Protein AF-A0A1J4KYM2-F1 (afdb_monomer)

Secondary structure (DSSP, 8-state):
-EEGGG-SS-EEEEEE--TT-------------------------S--EEEEES--TT-EEEEEEEEEEEEEES-EE-SEEEEEEEEE--TT--EE-SEEEE-HHHHHH--GGGBSS-EEEEEEEE-S--SEEEEEE-SS-EEEEESS-EEEE-HHHHEEEEEEEEE--SEEEEEE-TT-----S-EEEEE---TTS-EEEEEE-GGGGG-SSPEEEEEEES-GGGEEEES--TTEEEEEEE---SS-SS-------------------------PPPHHHHHHHHHHHHHHHHHHHHHHHHHHHHHHHHHHHTT-

Mean predicted aligned error: 14.36 Å

pLDDT: mean 80.37, std 19.54, range [33.56, 98.5]

Foldseek 3Di:
DAELLPDPAADEDEAEWPQDPPPPVPPPDPDDDPDPPPPPPPPSPAWDEAEYEACNVASYQEYAYYGGEYEYDEEHEYAEYHYENYADPDPPYAYEYQEYEYEQNRVVRDDLVSYVAAHAEYEYEHDDDFQEWEWEDEQQWIWTDTPVDIHIDGNRSHHDEEYEYEYQHLEYEYEYDPPRQEDRYEYEYEHPYDQPGAHEYEYDDPCLVNHPAAHEYEYEYQHPVRYDYYPDDPSYDYHYHRDPPPDPVDDPPPDPPPDDDDDDDDDDDDDDDPDDDPCVVVVVVVVVVVVVVVVVVVVVVVVVVVVVVVVVVVPD

Organism: NCBI:txid1144522

Solvent-accessible surface area (backbone atoms only — not comparable to full-atom values): 17984 Å² total; per-residue (Å²): 114,49,62,45,55,76,48,94,53,71,40,75,44,78,47,71,38,72,72,79,71,75,76,76,73,77,73,89,61,98,66,97,63,99,61,89,73,80,71,74,73,73,74,82,73,72,61,47,70,49,40,32,43,17,62,18,82,73,20,35,55,28,44,35,38,36,37,32,31,37,34,57,52,54,50,34,52,31,48,31,37,33,36,35,59,30,40,65,71,48,85,84,38,32,38,46,42,43,32,41,34,30,18,66,68,18,51,76,61,54,58,68,80,27,37,76,53,50,16,47,31,30,29,42,39,48,75,81,89,41,67,43,34,35,39,36,42,43,72,69,36,41,35,43,34,45,90,89,47,75,42,76,45,49,55,73,58,47,20,74,54,30,42,35,36,39,31,43,32,40,29,36,37,46,31,43,40,84,87,30,44,60,76,95,56,44,36,38,39,36,38,68,53,61,72,82,53,64,32,37,42,36,49,42,66,81,38,53,75,55,35,79,56,73,41,51,37,40,36,35,27,51,39,60,91,38,54,45,78,38,70,77,52,90,42,51,48,75,47,79,40,58,44,68,85,75,77,71,94,66,75,95,66,78,85,77,80,82,80,88,73,93,76,83,88,81,91,80,90,78,88,88,72,88,72,78,80,60,74,66,68,60,56,54,54,54,56,54,52,53,55,52,53,53,51,50,52,53,50,51,54,51,52,54,57,52,56,57,52,60,62,62,64,75,74,115

Radius of gyration: 27.07 Å; Cα contacts (8 Å, |Δi|>4): 583; chains: 1; bounding box: 60×90×86 Å

Nearest PDB structures (foldseek):
  4rt6-assembly1_A  TM=2.504E-01  e=8.138E-01  Haemophilus influenzae Rd KW20
  2p6r-assembly1_A  TM=2.970E-01  e=1.163E+00  Archaeoglobus fulgidus

Structure (mmCIF, N/CA/C/O backbone):
data_AF-A0A1J4KYM2-F1
#
_entry.id   AF-A0A1J4KYM2-F1
#
loop_
_atom_site.group_PDB
_atom_site.id
_atom_site.type_symbol
_atom_site.label_atom_id
_atom_site.label_alt_id
_atom_site.label_comp_id
_atom_site.label_asym_id
_atom_site.label_entity_id
_atom_site.label_seq_id
_atom_site.pdbx_PDB_ins_code
_atom_site.Cartn_x
_atom_site.Cartn_y
_atom_site.Cartn_z
_atom_site.occupancy
_atom_site.B_iso_or_equiv
_atom_site.auth_seq_id
_atom_site.auth_comp_id
_atom_site.auth_asym_id
_atom_site.auth_atom_id
_atom_site.pdbx_PDB_model_num
ATOM 1 N N . MET A 1 1 ? -15.275 -6.689 25.333 1.00 81.00 1 MET A N 1
ATOM 2 C CA . MET A 1 1 ? -15.730 -5.495 24.605 1.00 81.00 1 MET A CA 1
ATOM 3 C C . MET A 1 1 ? -14.864 -4.321 25.021 1.00 81.00 1 MET A C 1
ATOM 5 O O . MET A 1 1 ? -14.786 -4.042 26.214 1.00 81.00 1 MET A O 1
ATOM 9 N N . ILE A 1 2 ? -14.157 -3.718 24.072 1.00 83.50 2 ILE A N 1
ATOM 10 C CA . ILE A 1 2 ? -13.339 -2.518 24.251 1.00 83.50 2 ILE A CA 1
ATOM 11 C C . ILE A 1 2 ? -14.194 -1.328 23.816 1.00 83.50 2 ILE A C 1
ATOM 13 O O . ILE A 1 2 ? -14.768 -1.358 22.732 1.00 83.50 2 ILE A O 1
ATOM 17 N N . ASP A 1 3 ? -14.300 -0.312 24.667 1.00 87.50 3 ASP A N 1
ATOM 18 C CA . ASP A 1 3 ? -15.100 0.889 24.414 1.00 87.50 3 ASP A CA 1
ATOM 19 C C . ASP A 1 3 ? -14.182 2.113 24.373 1.00 87.50 3 ASP A C 1
ATOM 21 O O . ASP A 1 3 ? -13.721 2.603 25.410 1.00 87.50 3 ASP A O 1
ATOM 25 N N . PHE A 1 4 ? -13.884 2.570 23.156 1.00 84.44 4 PHE A N 1
ATOM 26 C CA . PHE A 1 4 ? -12.950 3.665 22.912 1.00 84.44 4 PHE A CA 1
ATOM 27 C C . PHE A 1 4 ? -13.517 5.037 23.289 1.00 84.44 4 PHE A C 1
ATOM 29 O O . PHE A 1 4 ? -12.747 5.942 23.607 1.00 84.44 4 PHE A O 1
ATOM 36 N N . SER A 1 5 ? -14.843 5.175 23.386 1.00 84.19 5 SER A N 1
ATOM 37 C CA . SER A 1 5 ? -15.493 6.422 23.806 1.00 84.19 5 SER A CA 1
ATOM 38 C C . SER A 1 5 ? -15.094 6.868 25.221 1.00 84.19 5 SER A C 1
ATOM 40 O O . SER A 1 5 ? -15.176 8.050 25.559 1.00 84.19 5 SER A O 1
ATOM 42 N N . LYS A 1 6 ? -14.634 5.923 26.053 1.00 87.50 6 LYS A N 1
ATOM 43 C CA . LYS A 1 6 ? -14.218 6.148 27.444 1.00 87.50 6 LYS A CA 1
ATOM 44 C C . LYS A 1 6 ? -12.761 6.583 27.590 1.00 87.50 6 LYS A C 1
ATOM 46 O O . LYS A 1 6 ? -12.309 6.818 28.712 1.00 87.50 6 LYS A O 1
ATOM 51 N N . LEU A 1 7 ? -12.010 6.671 26.494 1.00 86.75 7 LEU A N 1
ATOM 52 C CA . LEU A 1 7 ? -10.617 7.092 26.540 1.00 86.75 7 LEU A CA 1
ATOM 53 C C . LEU A 1 7 ? -10.519 8.581 26.924 1.00 86.75 7 LEU A C 1
ATOM 55 O O . LEU A 1 7 ? -11.216 9.425 26.353 1.00 86.75 7 LEU A O 1
ATOM 59 N N . PRO A 1 8 ? -9.643 8.943 27.881 1.00 88.81 8 PRO A N 1
ATOM 60 C CA . PRO A 1 8 ? -9.559 10.318 28.377 1.00 88.81 8 PRO A CA 1
ATOM 61 C C . PRO A 1 8 ? -9.010 11.287 27.320 1.00 88.81 8 PRO A C 1
ATOM 63 O O . PRO A 1 8 ? -9.342 12.471 27.318 1.00 88.81 8 PRO A O 1
ATOM 66 N N . GLN A 1 9 ? -8.217 10.781 26.378 1.00 90.31 9 GLN A N 1
ATOM 67 C CA . GLN A 1 9 ? -7.527 11.552 25.350 1.00 90.31 9 GLN A CA 1
ATOM 68 C C . GLN A 1 9 ? -7.442 10.760 24.046 1.00 90.31 9 GLN A C 1
ATOM 70 O O . GLN A 1 9 ? -7.801 9.583 24.013 1.00 90.31 9 GLN A O 1
ATOM 75 N N . LYS A 1 10 ? -6.962 11.418 22.987 1.00 89.69 10 LYS A N 1
ATOM 76 C CA . LYS A 1 10 ? -6.690 10.761 21.712 1.00 89.69 10 LYS A CA 1
ATOM 77 C C . LYS A 1 10 ? -5.515 9.791 21.866 1.00 89.69 10 LYS A C 1
ATOM 79 O O . LYS A 1 10 ? -4.516 10.151 22.488 1.00 89.69 10 LYS A O 1
ATOM 84 N N . VAL A 1 11 ? -5.635 8.578 21.342 1.00 90.56 11 VAL A N 1
ATOM 85 C CA . VAL A 1 11 ? -4.615 7.527 21.464 1.00 90.56 11 VAL A CA 1
ATOM 86 C C . VAL A 1 11 ? -4.481 6.720 20.176 1.00 90.56 11 VAL A C 1
ATOM 88 O O . VAL A 1 11 ? -5.411 6.639 19.372 1.00 90.56 11 VAL A O 1
ATOM 91 N N . MET A 1 12 ? -3.322 6.083 20.030 1.00 91.12 12 MET A N 1
ATOM 92 C CA . MET A 1 12 ? -3.094 5.001 19.075 1.00 91.12 12 MET A CA 1
ATOM 93 C C . MET A 1 12 ? -3.345 3.667 19.774 1.00 91.12 12 MET A C 1
ATOM 95 O O . MET A 1 12 ? -2.882 3.455 20.899 1.00 91.12 12 MET A O 1
ATOM 99 N N . VAL A 1 13 ? -4.077 2.768 19.120 1.00 90.56 13 VAL A N 1
ATOM 100 C CA . VAL A 1 13 ? -4.390 1.445 19.667 1.00 90.56 13 VAL A CA 1
ATOM 101 C C . VAL A 1 13 ? -3.847 0.360 18.753 1.00 90.56 13 VAL A C 1
ATOM 103 O O . VAL A 1 13 ? -4.117 0.350 17.555 1.00 90.56 13 VAL A O 1
ATOM 106 N N . HIS A 1 14 ? -3.131 -0.587 19.358 1.00 91.31 14 HIS A N 1
ATOM 107 C CA . HIS A 1 14 ? -2.703 -1.827 18.723 1.00 91.31 14 HIS A CA 1
ATOM 108 C C . HIS A 1 14 ? -3.404 -2.995 19.415 1.00 91.31 14 HIS A C 1
ATOM 110 O O . HIS A 1 14 ? -3.238 -3.204 20.618 1.00 91.31 14 HIS A O 1
ATOM 116 N N . LEU A 1 15 ? -4.200 -3.742 18.657 1.00 89.19 15 LEU A N 1
ATOM 117 C CA . LEU A 1 15 ? -4.844 -4.972 19.098 1.00 89.19 15 LEU A CA 1
ATOM 118 C C . LEU A 1 15 ? -4.095 -6.139 18.469 1.00 89.19 15 LEU A C 1
ATOM 120 O O . LEU A 1 15 ? -3.996 -6.229 17.252 1.00 89.19 15 LEU A O 1
ATOM 124 N N . ILE A 1 16 ? -3.538 -7.010 19.298 1.00 87.00 16 ILE A N 1
ATOM 125 C CA . ILE A 1 16 ? -2.753 -8.156 18.844 1.00 87.00 16 ILE A CA 1
ATOM 126 C C . ILE A 1 16 ? -3.496 -9.395 19.312 1.00 87.00 16 ILE A C 1
ATOM 128 O O . ILE A 1 16 ? -3.550 -9.644 20.521 1.00 87.00 16 ILE A O 1
ATOM 132 N N . GLY A 1 17 ? -4.087 -10.150 18.388 1.00 80.50 17 GLY A N 1
ATOM 133 C CA . GLY A 1 17 ? -4.571 -11.477 18.729 1.00 80.50 17 GLY A CA 1
ATOM 134 C C . GLY A 1 17 ? -3.391 -12.427 18.873 1.00 80.50 17 GLY A C 1
ATOM 135 O O . GLY A 1 17 ? -2.419 -12.395 18.124 1.00 80.50 17 GLY A O 1
ATOM 136 N N . LEU A 1 18 ? -3.434 -13.238 19.923 1.00 73.19 18 LEU A N 1
ATOM 137 C CA . LEU A 1 18 ? -2.349 -14.149 20.293 1.00 73.19 18 LEU A CA 1
ATOM 138 C C . LEU A 1 18 ? -2.565 -15.559 19.735 1.00 73.19 18 LEU A C 1
ATOM 140 O O . LEU A 1 18 ? -2.113 -16.538 20.339 1.00 73.19 18 LEU A O 1
ATOM 144 N N . ASP A 1 19 ? -3.276 -15.679 18.615 1.00 57.75 19 ASP A N 1
ATOM 145 C CA . ASP A 1 19 ? -3.482 -16.972 17.983 1.00 57.75 19 ASP A CA 1
ATOM 146 C C . ASP A 1 19 ? -2.131 -17.506 17.500 1.00 57.75 19 ASP A C 1
ATOM 148 O O . ASP A 1 19 ? -1.442 -16.895 16.693 1.00 57.75 19 ASP A O 1
ATOM 152 N N . ASN A 1 20 ? -1.735 -18.657 18.042 1.00 49.59 20 ASN A N 1
ATOM 153 C CA . ASN A 1 20 ? -0.508 -19.381 17.701 1.00 49.59 20 ASN A CA 1
ATOM 154 C C . ASN A 1 20 ? 0.826 -18.774 18.159 1.00 49.59 20 ASN A C 1
ATOM 156 O O . ASN A 1 20 ? 1.863 -19.103 17.579 1.00 49.59 20 ASN A O 1
ATOM 160 N N . PHE A 1 21 ? 0.880 -18.052 19.284 1.00 49.84 21 PHE A N 1
ATOM 161 C CA . PHE A 1 21 ? 2.121 -18.130 20.063 1.00 49.84 21 PHE A CA 1
ATOM 162 C C . PHE A 1 21 ? 2.240 -19.559 20.605 1.00 49.84 21 PHE A C 1
ATOM 164 O O . PHE A 1 21 ? 1.806 -19.863 21.720 1.00 49.84 21 PHE A O 1
ATOM 171 N N . GLU A 1 22 ? 2.844 -20.460 19.819 1.00 46.97 22 GLU A N 1
ATOM 172 C CA . GLU A 1 22 ? 3.518 -21.614 20.390 1.00 46.97 22 GLU A CA 1
ATOM 173 C C . GLU A 1 22 ? 4.559 -21.035 21.343 1.00 46.97 22 GLU A C 1
ATOM 175 O O . GLU A 1 22 ? 5.674 -20.677 20.963 1.00 46.97 22 GLU A O 1
ATOM 180 N N . PHE A 1 23 ? 4.191 -20.910 22.617 1.00 47.19 23 PHE A N 1
ATOM 181 C CA . PHE A 1 23 ? 5.170 -20.791 23.673 1.00 47.19 23 PHE A CA 1
ATOM 182 C C . PHE A 1 23 ? 5.959 -22.095 23.634 1.00 47.19 23 PHE A C 1
ATOM 184 O O . PHE A 1 23 ? 5.651 -23.059 24.340 1.00 47.19 23 PHE A O 1
ATOM 191 N N . ILE A 1 24 ? 7.004 -22.129 22.804 1.00 47.78 24 ILE A N 1
ATOM 192 C CA . ILE A 1 24 ? 8.096 -23.075 22.925 1.00 47.78 24 ILE A CA 1
ATOM 193 C C . ILE A 1 24 ? 8.756 -22.701 24.245 1.00 47.78 24 ILE A C 1
ATOM 195 O O . ILE A 1 24 ? 9.765 -21.997 24.303 1.00 47.78 24 ILE A O 1
ATOM 199 N N . SER A 1 25 ? 8.149 -23.139 25.349 1.00 46.84 25 SER A N 1
ATOM 200 C CA . SER A 1 25 ? 8.809 -23.125 26.633 1.00 46.84 25 SER A CA 1
ATOM 201 C C . SER A 1 25 ? 9.997 -24.059 26.451 1.00 46.84 25 SER A C 1
ATOM 203 O O . SER A 1 25 ? 9.880 -25.286 26.476 1.00 46.84 25 SER A O 1
ATOM 205 N N . LYS A 1 26 ? 11.165 -23.481 26.165 1.00 46.19 26 LYS A N 1
ATOM 206 C CA . LYS A 1 26 ? 12.435 -24.179 26.283 1.00 46.19 26 LYS A CA 1
ATOM 207 C C . LYS A 1 26 ? 12.577 -24.502 27.765 1.00 46.19 26 LYS A C 1
ATOM 209 O O . LYS A 1 26 ? 13.235 -23.781 28.510 1.00 46.19 26 LYS A O 1
ATOM 214 N N . ARG A 1 27 ? 11.937 -25.584 28.222 1.00 45.38 27 ARG A N 1
ATOM 215 C CA . ARG A 1 27 ? 12.332 -26.259 29.452 1.00 45.38 27 ARG A CA 1
ATOM 216 C C . ARG A 1 27 ? 13.742 -26.764 29.190 1.00 45.38 27 ARG A C 1
ATOM 218 O O . ARG A 1 27 ? 13.946 -27.840 28.640 1.00 45.38 27 ARG A O 1
ATOM 225 N N . SER A 1 28 ? 14.709 -25.923 29.543 1.00 44.41 28 SER A N 1
ATOM 226 C CA . SER A 1 28 ? 16.106 -26.280 29.740 1.00 44.41 28 SER A CA 1
ATOM 227 C C . SER A 1 28 ? 16.162 -27.272 30.902 1.00 44.41 28 SER A C 1
ATOM 229 O O . SER A 1 28 ? 16.408 -26.922 32.051 1.00 44.41 28 SER A O 1
ATOM 231 N N . GLY A 1 29 ? 15.802 -28.516 30.611 1.00 47.03 29 GLY A N 1
ATOM 232 C CA . GLY A 1 29 ? 15.849 -29.641 31.523 1.00 47.03 29 GLY A CA 1
ATOM 233 C C . GLY A 1 29 ? 16.477 -30.797 30.772 1.00 47.03 29 GLY A C 1
ATOM 234 O O . GLY A 1 29 ? 15.845 -31.399 29.910 1.00 47.03 29 GLY A O 1
ATOM 235 N N . LYS A 1 30 ? 17.748 -31.074 31.072 1.00 55.59 30 LYS A N 1
ATOM 236 C CA . LYS A 1 30 ? 18.419 -32.320 30.701 1.00 55.59 30 LYS A CA 1
ATOM 237 C C . LYS A 1 30 ? 17.640 -33.486 31.315 1.00 55.59 30 LYS A C 1
ATOM 239 O O . LYS A 1 30 ? 17.930 -33.865 32.442 1.00 55.59 30 LYS A O 1
ATOM 244 N N . GLU A 1 31 ? 16.691 -34.072 30.596 1.00 47.56 31 GLU A N 1
ATOM 245 C CA . GLU A 1 31 ? 16.089 -35.337 31.014 1.00 47.56 31 GLU A CA 1
ATOM 246 C C . GLU A 1 31 ? 16.076 -36.351 29.874 1.00 47.56 31 GLU A C 1
ATOM 248 O O . GLU A 1 31 ? 15.300 -36.298 28.922 1.00 47.56 31 GLU A O 1
ATOM 253 N N . ASN A 1 32 ? 16.980 -37.318 30.028 1.00 53.00 32 ASN A N 1
ATOM 254 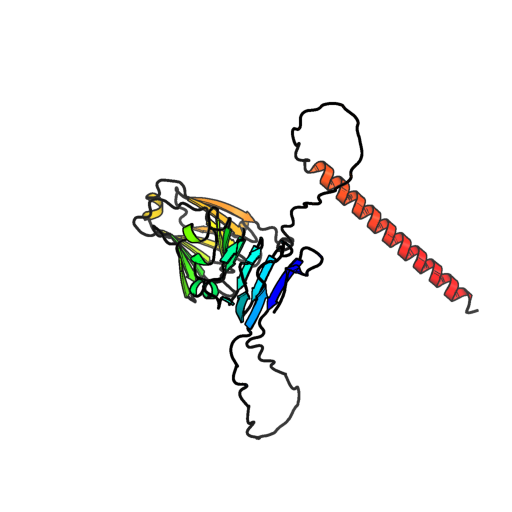C CA . ASN A 1 32 ? 16.902 -38.639 29.435 1.00 53.00 32 ASN A CA 1
ATOM 255 C C . ASN A 1 32 ? 15.599 -39.315 29.891 1.00 53.00 32 ASN A C 1
ATOM 257 O O . ASN A 1 32 ? 15.570 -39.924 30.957 1.00 53.00 32 ASN A O 1
ATOM 261 N N . ALA A 1 33 ? 14.531 -39.256 29.101 1.00 51.81 33 ALA A N 1
ATOM 262 C CA . ALA A 1 33 ? 13.354 -40.080 29.358 1.00 51.81 33 ALA A CA 1
ATOM 263 C C . ALA A 1 33 ? 12.659 -40.487 28.054 1.00 51.81 33 ALA A C 1
ATOM 265 O O . ALA A 1 33 ? 12.011 -39.686 27.386 1.00 51.81 33 ALA A O 1
ATOM 266 N N . LYS A 1 34 ? 12.749 -41.784 27.725 1.00 54.25 34 LYS A N 1
ATOM 267 C CA . LYS A 1 34 ? 11.919 -42.494 26.734 1.00 54.25 34 LYS A CA 1
ATOM 268 C C . LYS A 1 34 ? 10.464 -42.626 27.226 1.00 54.25 34 LYS A C 1
ATOM 270 O O . LYS A 1 34 ? 9.921 -43.725 27.298 1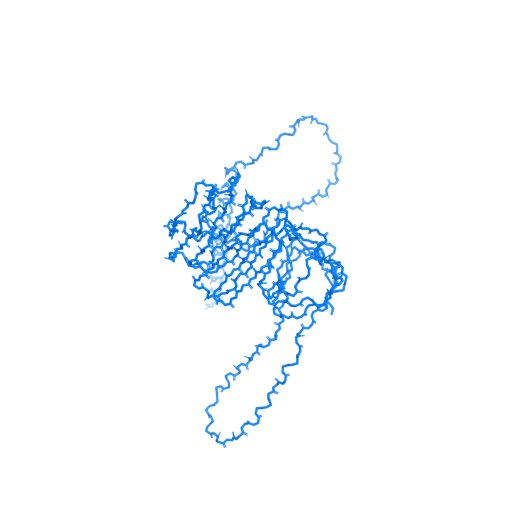.00 54.25 34 LYS A O 1
ATOM 275 N N . GLY A 1 35 ? 9.838 -41.519 27.613 1.00 50.06 35 GLY A N 1
ATOM 276 C CA . GLY A 1 35 ? 8.420 -41.463 27.945 1.00 50.06 35 GLY A CA 1
ATOM 277 C C . GLY A 1 35 ? 7.644 -40.968 26.735 1.00 50.06 35 GLY A C 1
ATOM 278 O O . GLY A 1 35 ? 7.927 -39.881 26.239 1.00 50.06 35 GLY A O 1
ATOM 279 N N . LYS A 1 36 ? 6.671 -41.751 26.251 1.00 52.72 36 LYS A N 1
ATOM 280 C CA . LYS A 1 36 ? 5.651 -41.278 25.307 1.00 52.72 36 LYS A CA 1
ATOM 281 C C . LYS A 1 36 ? 4.959 -40.069 25.935 1.00 52.72 36 LYS A C 1
ATOM 283 O O . LYS A 1 36 ? 4.078 -40.218 26.777 1.00 52.72 36 LYS A O 1
ATOM 288 N N . SER A 1 37 ? 5.418 -38.879 25.565 1.00 46.34 37 SER A N 1
ATOM 289 C CA . SER A 1 37 ? 4.772 -37.632 25.928 1.00 46.34 37 SER A CA 1
ATOM 290 C C . SER A 1 37 ? 3.431 -37.613 25.213 1.00 46.34 37 SER A C 1
ATOM 292 O O . SER A 1 37 ? 3.374 -37.471 23.992 1.00 46.34 37 SER A O 1
ATOM 294 N N . ASN A 1 38 ? 2.354 -37.796 25.977 1.00 44.41 38 ASN A N 1
ATOM 295 C CA . ASN A 1 38 ? 1.028 -37.358 25.574 1.00 44.41 38 ASN A CA 1
ATOM 296 C C . ASN A 1 38 ? 1.088 -35.830 25.473 1.00 44.41 38 ASN A C 1
ATOM 298 O O . ASN A 1 38 ? 0.696 -35.126 26.406 1.00 44.41 38 ASN A O 1
ATOM 302 N N . ARG A 1 39 ? 1.624 -35.316 24.359 1.00 47.19 39 ARG A N 1
ATOM 303 C CA . ARG A 1 39 ? 1.349 -33.952 23.927 1.00 47.19 39 ARG A CA 1
ATOM 304 C C . ARG A 1 39 ? -0.160 -33.905 23.750 1.00 47.19 39 ARG A C 1
ATOM 306 O O . ARG A 1 39 ? -0.705 -34.452 22.801 1.00 47.19 39 ARG A O 1
ATOM 313 N N . LYS A 1 40 ? -0.849 -33.348 24.746 1.00 46.84 40 LYS A N 1
ATOM 314 C CA . LYS A 1 40 ? -2.162 -32.775 24.504 1.00 46.84 40 LYS A CA 1
ATOM 315 C C . LYS A 1 40 ? -1.890 -31.670 23.503 1.00 46.84 40 LYS A C 1
ATOM 317 O O . LYS A 1 40 ? -1.401 -30.617 23.902 1.00 46.84 40 LYS A O 1
ATOM 322 N N . ASP A 1 41 ? -2.130 -31.957 22.231 1.00 45.25 41 ASP A N 1
ATOM 323 C CA . ASP A 1 41 ? -2.328 -30.913 21.244 1.00 45.25 41 ASP A CA 1
ATOM 324 C C . ASP A 1 41 ? -3.394 -30.010 21.858 1.00 45.25 41 ASP A C 1
ATOM 326 O O . ASP A 1 41 ? -4.536 -30.432 22.086 1.00 45.25 41 ASP A O 1
ATOM 330 N N . LEU A 1 42 ? -2.986 -28.811 22.280 1.00 43.78 42 LEU A N 1
ATOM 331 C CA . LEU A 1 42 ? -3.940 -27.756 22.546 1.00 43.78 42 LEU A CA 1
ATOM 332 C C . LEU A 1 42 ? -4.676 -27.618 21.224 1.00 43.78 42 LEU A C 1
ATOM 334 O O . LEU A 1 42 ? -4.105 -27.144 20.246 1.00 43.78 42 LEU A O 1
ATOM 338 N N . LYS A 1 43 ? -5.907 -28.139 21.173 1.00 43.88 43 LYS A N 1
ATOM 339 C CA . LYS A 1 43 ? -6.829 -27.820 20.094 1.00 43.88 43 LYS A CA 1
ATOM 340 C C . LYS A 1 43 ? -6.829 -26.306 20.032 1.00 43.88 43 LYS A C 1
ATOM 342 O O . LYS A 1 43 ? -7.314 -25.679 20.971 1.00 43.88 43 LYS A O 1
ATOM 347 N N . VAL A 1 44 ? -6.215 -25.780 18.979 1.00 45.12 44 VAL A N 1
ATOM 348 C CA . VAL A 1 44 ? -6.217 -24.374 18.606 1.00 45.12 44 VAL A CA 1
ATOM 349 C C . VAL A 1 44 ? -7.687 -23.998 18.502 1.00 45.12 44 VAL A C 1
ATOM 351 O O . VAL A 1 44 ? -8.374 -24.343 17.542 1.00 45.12 44 VAL A O 1
ATOM 354 N N . SER A 1 45 ? -8.229 -23.477 19.598 1.00 44.81 45 SER A N 1
ATOM 355 C CA . SER A 1 45 ? -9.614 -23.062 19.667 1.00 44.81 45 SER A CA 1
ATOM 356 C C . SER A 1 45 ? -9.661 -21.692 19.030 1.00 44.81 45 SER A C 1
ATOM 358 O O . SER A 1 45 ? -9.139 -20.756 19.621 1.00 44.81 45 SER A O 1
ATOM 360 N N . ASN A 1 46 ? -10.240 -21.651 17.832 1.00 52.09 46 ASN A N 1
ATOM 361 C CA . ASN A 1 46 ? -10.903 -20.530 17.176 1.00 52.09 46 ASN A CA 1
ATOM 362 C C . ASN A 1 46 ? -10.431 -19.135 17.603 1.00 52.09 46 ASN A C 1
ATOM 364 O O . ASN A 1 46 ? -10.759 -18.694 18.701 1.00 52.09 46 ASN A O 1
ATOM 368 N N . SER A 1 47 ? -9.739 -18.482 16.668 1.00 56.59 47 SER A N 1
ATOM 369 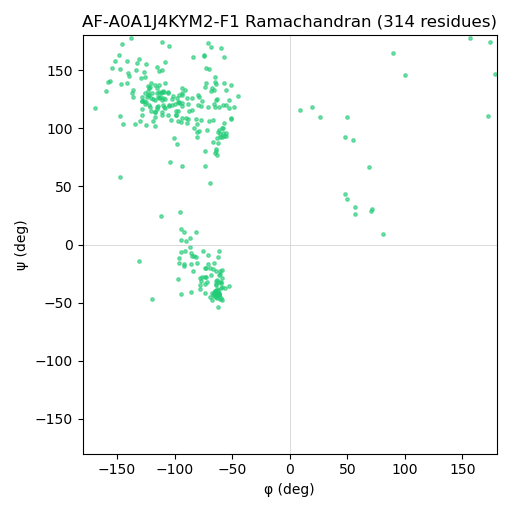C CA . SER A 1 47 ? -9.500 -17.043 16.535 1.00 56.59 47 SER A CA 1
ATOM 370 C C . SER A 1 47 ? -9.946 -16.170 17.717 1.00 56.59 47 SER A C 1
ATOM 372 O O . SER A 1 47 ? -11.153 -16.051 17.957 1.00 56.59 47 SER A O 1
ATOM 374 N N . GLN A 1 48 ? -9.018 -15.505 18.407 1.00 65.62 48 GLN A N 1
ATOM 375 C CA . GLN A 1 48 ? -9.366 -14.499 19.412 1.00 65.62 48 GLN A CA 1
ATOM 376 C C . GLN A 1 48 ? -10.318 -13.465 18.813 1.00 65.62 48 GLN A C 1
ATOM 378 O O . GLN A 1 48 ? -10.016 -12.856 17.789 1.00 65.62 48 GLN A O 1
ATOM 383 N N . GLU A 1 49 ? -11.473 -13.295 19.462 1.00 72.50 49 GLU A N 1
ATOM 384 C CA . GLU A 1 49 ? -12.503 -12.360 19.031 1.00 72.50 49 GLU A CA 1
ATOM 385 C C . GLU A 1 49 ? -12.413 -11.060 19.834 1.00 72.50 49 GLU A C 1
ATOM 387 O O . GLU A 1 49 ? -12.708 -11.023 21.034 1.00 72.50 49 GLU A O 1
ATOM 392 N N . PHE A 1 50 ? -12.013 -9.972 19.176 1.00 73.38 50 PHE A N 1
ATOM 393 C CA . PHE A 1 50 ? -12.055 -8.640 19.778 1.00 73.38 50 PHE A CA 1
ATOM 394 C C . PHE A 1 50 ? -13.416 -8.001 19.526 1.00 73.38 50 PHE A C 1
ATOM 396 O O . PHE A 1 50 ? -13.699 -7.580 18.411 1.00 73.38 50 PHE A O 1
ATOM 403 N N . GLY A 1 51 ? -14.234 -7.897 20.575 1.00 72.62 51 GLY A N 1
ATOM 404 C CA . GLY A 1 51 ? -15.434 -7.059 20.571 1.00 72.62 51 GLY A CA 1
ATOM 405 C C . GLY A 1 51 ? -15.063 -5.586 20.740 1.00 72.62 51 GLY A C 1
ATOM 406 O O . GLY A 1 51 ? -14.501 -5.244 21.785 1.00 72.62 51 GLY A O 1
ATOM 407 N N . ILE A 1 52 ? -15.377 -4.722 19.777 1.00 76.50 52 ILE A N 1
ATOM 408 C CA . ILE A 1 52 ? -15.063 -3.281 19.809 1.00 76.50 52 ILE A CA 1
ATOM 409 C C . ILE A 1 52 ? -16.346 -2.471 19.638 1.00 76.50 52 ILE A C 1
ATOM 411 O O . ILE A 1 52 ? -17.054 -2.668 18.660 1.00 76.50 52 ILE A O 1
ATOM 415 N N . GLN A 1 53 ? -16.623 -1.533 20.540 1.00 80.12 53 GLN A N 1
ATOM 416 C CA . GLN A 1 53 ? -17.699 -0.561 20.353 1.00 80.12 53 GLN A CA 1
ATOM 417 C C . GLN A 1 53 ? -17.246 0.512 19.351 1.00 80.12 53 GLN A C 1
ATOM 419 O O . GLN A 1 53 ? -16.195 1.122 19.544 1.00 80.12 53 GLN A O 1
ATOM 424 N N . GLY A 1 54 ? -18.005 0.698 18.267 1.00 66.75 54 GLY A N 1
ATOM 425 C CA . GLY A 1 54 ? -17.540 1.435 17.088 1.00 66.75 54 GLY A CA 1
ATOM 426 C C . GLY A 1 54 ? -17.407 2.954 17.237 1.00 66.75 54 GLY A C 1
ATOM 427 O O . GLY A 1 54 ? -16.515 3.544 16.629 1.00 66.75 54 GLY A O 1
ATOM 428 N N . ASP A 1 55 ? -18.248 3.594 18.053 1.00 72.44 55 ASP A N 1
ATOM 429 C CA . ASP A 1 55 ? -18.160 5.041 18.278 1.00 72.44 55 ASP A CA 1
ATOM 430 C C . ASP A 1 55 ? -17.008 5.363 19.238 1.00 72.44 55 ASP A C 1
ATOM 432 O O . ASP A 1 55 ? -17.079 5.108 20.443 1.00 72.44 55 ASP A O 1
ATOM 436 N N . ASP A 1 56 ? -15.932 5.917 18.689 1.00 74.88 56 ASP A N 1
ATOM 437 C CA . ASP A 1 56 ? -14.739 6.290 19.432 1.00 74.88 56 ASP A CA 1
ATOM 438 C C . ASP A 1 56 ? -14.777 7.741 19.941 1.00 74.88 56 ASP A C 1
ATOM 440 O O . ASP A 1 56 ? -13.866 8.141 20.662 1.00 74.88 56 ASP A O 1
ATOM 444 N N . ASN A 1 57 ? -15.786 8.551 19.585 1.00 81.62 57 ASN A N 1
ATOM 445 C CA . ASN A 1 57 ? -15.816 10.000 19.822 1.00 81.62 57 ASN A CA 1
ATOM 446 C C . ASN A 1 57 ? -14.532 10.741 19.372 1.00 81.62 57 ASN A C 1
ATOM 448 O O . ASN A 1 57 ? -14.067 11.665 20.052 1.00 81.62 57 ASN A O 1
ATOM 452 N N . ASN A 1 58 ? -13.946 10.343 18.235 1.00 80.94 58 ASN A N 1
ATOM 453 C CA . ASN A 1 58 ? -12.663 10.831 17.707 1.00 80.94 58 ASN A CA 1
ATOM 454 C C . ASN A 1 58 ? -11.478 10.658 18.684 1.00 80.94 58 ASN A C 1
ATOM 456 O O . ASN A 1 58 ? -10.517 11.440 18.661 1.00 80.94 58 ASN A O 1
ATOM 460 N N . LYS A 1 59 ? -11.548 9.676 19.589 1.00 86.00 59 LYS A N 1
ATOM 461 C CA . LYS A 1 59 ? -10.473 9.360 20.541 1.00 86.00 59 LYS A CA 1
ATOM 462 C C . LYS A 1 59 ? -9.415 8.432 19.951 1.00 86.00 59 LYS A C 1
ATOM 464 O O . LYS A 1 59 ? -8.357 8.288 20.556 1.00 86.00 59 LYS A O 1
ATOM 469 N N . LEU A 1 60 ? -9.631 7.848 18.781 1.00 86.44 60 LEU A N 1
ATOM 470 C CA . LEU A 1 60 ? -8.617 7.086 18.072 1.00 86.44 60 LEU A CA 1
ATOM 471 C C . LEU A 1 60 ? -7.987 7.934 16.972 1.00 86.44 60 LEU A C 1
ATOM 473 O O . LEU A 1 60 ? -8.649 8.412 16.052 1.00 86.44 60 LEU A O 1
ATOM 477 N N . SER A 1 61 ? -6.669 8.124 17.048 1.00 88.94 61 SER A N 1
ATOM 478 C CA . SER A 1 61 ? -5.896 8.567 15.881 1.00 88.94 61 SER A CA 1
ATOM 479 C C . SER A 1 61 ? -5.637 7.410 14.927 1.00 88.94 61 SER A C 1
ATOM 481 O O . SER A 1 61 ? -5.709 7.599 13.716 1.00 88.94 61 SER A O 1
ATOM 483 N N . GLN A 1 62 ? -5.378 6.227 15.484 1.00 93.19 62 GLN A N 1
ATOM 484 C CA . GLN A 1 62 ? -5.007 5.038 14.738 1.00 93.19 62 GLN A CA 1
ATOM 485 C C . GLN A 1 62 ? -5.554 3.784 15.418 1.00 93.19 62 GLN A C 1
ATOM 487 O O . GLN A 1 62 ? -5.460 3.637 16.641 1.00 93.19 62 GLN A O 1
ATOM 492 N N . LEU A 1 63 ? -6.062 2.862 14.606 1.00 92.56 63 LEU A N 1
ATOM 493 C CA . LEU A 1 63 ? -6.408 1.509 15.016 1.00 92.56 63 LEU A CA 1
ATOM 494 C C . LEU A 1 63 ? -5.601 0.525 14.179 1.00 92.56 63 LEU A C 1
ATOM 496 O O . LEU A 1 63 ? -5.804 0.421 12.974 1.00 92.56 63 LEU A O 1
ATOM 500 N N . THR A 1 64 ? -4.710 -0.213 14.831 1.00 93.69 64 THR A N 1
ATOM 501 C CA . THR A 1 64 ? -3.988 -1.317 14.203 1.00 93.69 64 THR A CA 1
ATOM 502 C C . THR A 1 64 ? -4.432 -2.632 14.810 1.00 93.69 64 THR A C 1
ATOM 504 O O . THR A 1 64 ? -4.430 -2.773 16.034 1.00 93.69 64 THR A O 1
ATOM 507 N N . THR A 1 65 ? -4.773 -3.604 13.976 1.00 91.62 65 THR A N 1
ATOM 508 C CA . THR A 1 65 ? -5.022 -4.974 14.410 1.00 91.62 65 THR A CA 1
ATOM 509 C C . THR A 1 65 ? -4.075 -5.942 13.725 1.00 91.62 65 THR A C 1
ATOM 511 O O . THR A 1 65 ? -3.809 -5.827 12.530 1.00 91.62 65 THR A O 1
ATOM 514 N N . TYR A 1 66 ? -3.586 -6.897 14.505 1.00 90.25 66 TYR A N 1
ATOM 515 C CA . TYR A 1 66 ? -2.742 -7.996 14.061 1.00 90.25 66 TYR A CA 1
ATOM 516 C C . TYR A 1 66 ? -3.416 -9.306 14.437 1.00 90.25 66 TYR A C 1
ATOM 518 O O . TYR A 1 66 ? -3.869 -9.418 15.580 1.00 90.25 66 TYR A O 1
ATOM 526 N N . TRP A 1 67 ? -3.416 -10.270 13.516 1.00 85.81 67 TRP A N 1
ATOM 527 C CA . TRP A 1 67 ? -3.731 -11.683 13.756 1.00 85.81 67 TRP A CA 1
ATOM 528 C C . TRP A 1 67 ? -5.008 -11.905 14.562 1.00 85.81 67 TRP A C 1
ATOM 530 O O . TRP A 1 67 ? -4.975 -11.961 15.786 1.00 85.81 67 TRP A O 1
ATOM 540 N N . GLY A 1 68 ? -6.151 -12.084 13.911 1.00 78.69 68 GLY A N 1
ATOM 541 C CA . GLY A 1 68 ? -7.342 -12.510 14.644 1.00 78.69 68 GLY A CA 1
ATOM 542 C C . GLY A 1 68 ? -8.653 -12.157 13.979 1.00 78.69 68 GLY A C 1
ATOM 543 O O . GLY A 1 68 ? -8.705 -11.500 12.940 1.00 78.69 68 GLY A O 1
ATOM 544 N N . LYS A 1 69 ? -9.736 -12.594 14.621 1.00 84.69 69 LYS A N 1
ATOM 545 C CA . LYS A 1 69 ? -11.091 -12.294 14.181 1.00 84.69 69 LYS A CA 1
ATOM 546 C C . LYS A 1 69 ? -11.600 -11.090 14.951 1.00 84.69 69 LYS A C 1
ATOM 548 O O . LYS A 1 69 ? -11.639 -11.081 16.174 1.00 84.69 69 LYS A O 1
ATOM 553 N N . ILE A 1 70 ? -11.996 -10.043 14.253 1.00 83.12 70 ILE A N 1
ATOM 554 C CA . ILE A 1 70 ? -12.429 -8.807 14.897 1.00 83.12 70 ILE A CA 1
ATOM 555 C C . ILE A 1 70 ? -13.929 -8.685 14.713 1.00 83.12 70 ILE A C 1
ATOM 557 O O . ILE A 1 70 ? -14.464 -8.862 13.611 1.00 83.12 70 ILE A O 1
ATOM 561 N N . ASN A 1 71 ? -14.623 -8.412 15.810 1.00 85.62 71 ASN A N 1
ATOM 562 C CA . ASN A 1 71 ? -16.054 -8.189 15.815 1.00 85.62 71 ASN A CA 1
ATOM 563 C C . ASN A 1 71 ? -16.347 -6.779 16.316 1.00 85.62 71 ASN A C 1
ATOM 565 O O . ASN A 1 71 ? -16.215 -6.454 17.495 1.00 85.62 71 ASN A O 1
ATOM 569 N N . PHE A 1 72 ? -16.734 -5.918 15.388 1.00 84.31 72 PHE A N 1
ATOM 570 C CA . PHE A 1 72 ? -17.122 -4.556 15.707 1.00 84.31 72 PHE A CA 1
ATOM 571 C C . PHE A 1 72 ? -18.626 -4.485 15.979 1.00 84.31 72 PHE A C 1
ATOM 573 O O . PHE A 1 72 ? -19.449 -4.981 15.204 1.00 84.31 72 PHE A O 1
ATOM 580 N N . GLU A 1 73 ? -18.978 -3.811 17.065 1.00 83.69 73 GLU A N 1
ATOM 581 C CA . GLU A 1 73 ? -20.334 -3.457 17.453 1.00 83.69 73 GLU A CA 1
ATOM 582 C C . GLU A 1 73 ? -20.598 -1.992 17.082 1.00 83.69 73 GLU A C 1
ATOM 584 O O . GLU A 1 73 ? -20.339 -1.065 17.853 1.00 83.69 73 GLU A O 1
ATOM 589 N N . GLY A 1 74 ? -21.125 -1.794 15.871 1.00 82.56 74 GLY A N 1
ATOM 590 C CA . GLY A 1 74 ? -21.474 -0.478 15.328 1.00 82.56 74 GLY A CA 1
ATOM 591 C C . GLY A 1 74 ? -20.331 0.199 14.574 1.00 82.56 74 GLY A C 1
ATOM 592 O O . GLY A 1 74 ? -19.190 -0.226 14.668 1.00 82.56 74 GLY A O 1
ATOM 593 N N . ASN A 1 75 ? -20.665 1.231 13.799 1.00 86.12 75 ASN A N 1
ATOM 594 C CA . ASN A 1 75 ? -19.768 1.899 12.849 1.00 86.12 75 ASN A CA 1
ATOM 595 C C . ASN A 1 75 ? -18.499 2.437 13.512 1.00 86.12 75 ASN A C 1
ATOM 597 O O . ASN A 1 75 ? -18.589 3.048 14.570 1.00 86.12 75 ASN A O 1
ATOM 601 N N . VAL A 1 76 ? -17.354 2.275 12.850 1.00 86.31 76 VAL A N 1
ATOM 602 C CA . VAL A 1 76 ? -16.041 2.722 13.333 1.00 86.31 76 VAL A CA 1
ATOM 603 C C . VAL A 1 76 ? -15.596 3.954 12.564 1.00 86.31 76 VAL A C 1
ATOM 605 O O . VAL A 1 76 ? -15.586 3.950 11.333 1.00 86.31 76 VAL A O 1
ATOM 608 N N . LYS A 1 77 ? -15.171 4.989 13.285 1.00 89.50 77 LYS A N 1
ATOM 609 C CA . LYS A 1 77 ? -14.568 6.190 12.708 1.00 89.50 77 LYS A CA 1
ATOM 610 C C . LYS A 1 77 ? -13.171 6.376 13.281 1.00 89.50 77 LYS A C 1
ATOM 612 O O . LYS A 1 77 ? -13.019 6.510 14.483 1.00 89.50 77 LYS A O 1
ATOM 617 N N . VAL A 1 78 ? -12.146 6.352 12.435 1.00 89.25 78 VAL A N 1
ATOM 618 C CA . VAL A 1 78 ? -10.750 6.522 12.868 1.00 89.25 78 VAL A CA 1
ATOM 619 C C . VAL A 1 78 ? -9.901 6.983 11.690 1.00 89.25 78 VAL A C 1
ATOM 621 O O . VAL A 1 78 ? -10.084 6.521 10.567 1.00 89.25 78 VAL A O 1
ATOM 624 N N . SER A 1 79 ? -8.972 7.909 11.921 1.00 88.88 79 SER A N 1
ATOM 625 C CA . SER A 1 79 ? -8.205 8.525 10.831 1.00 88.88 79 SER A CA 1
ATOM 626 C C . SER A 1 79 ? -7.321 7.538 10.059 1.00 88.88 79 SER A C 1
ATOM 628 O O . SER A 1 79 ? -7.282 7.634 8.833 1.00 88.88 79 SER A O 1
ATOM 630 N N . ASP A 1 80 ? -6.649 6.618 10.760 1.00 93.38 80 ASP A N 1
ATOM 631 C CA . ASP A 1 80 ? -5.767 5.582 10.196 1.00 93.38 80 ASP A CA 1
ATOM 632 C C . ASP A 1 80 ? -6.204 4.190 10.686 1.00 93.38 80 ASP A C 1
ATOM 634 O O . ASP A 1 80 ? -6.256 3.926 11.893 1.00 93.38 80 ASP A O 1
ATOM 638 N N . ILE A 1 81 ? -6.538 3.309 9.746 1.00 94.25 81 ILE A N 1
ATOM 639 C CA . ILE A 1 81 ? -6.824 1.897 9.992 1.00 94.25 81 ILE A CA 1
ATOM 640 C C . ILE A 1 81 ? -5.708 1.051 9.411 1.00 94.25 81 ILE A C 1
ATOM 642 O O . ILE A 1 81 ? -5.381 1.161 8.232 1.00 94.25 81 ILE A O 1
ATOM 646 N N . ARG A 1 82 ? -5.220 0.102 10.205 1.00 95.69 82 ARG A N 1
ATOM 647 C CA . ARG A 1 82 ? -4.305 -0.939 9.747 1.00 95.69 82 ARG A CA 1
ATOM 648 C C . ARG A 1 82 ? -4.825 -2.301 10.161 1.00 95.69 82 ARG A C 1
ATOM 650 O O . ARG A 1 82 ? -4.919 -2.586 11.351 1.00 95.69 82 ARG A O 1
ATOM 657 N N . PHE A 1 83 ? -5.146 -3.143 9.195 1.00 94.44 83 PHE A N 1
ATOM 658 C CA . PHE A 1 83 ? -5.587 -4.510 9.437 1.00 94.44 83 PHE A CA 1
ATOM 659 C C . PHE A 1 83 ? -4.581 -5.468 8.810 1.00 94.44 83 PHE A C 1
ATOM 661 O O . PHE A 1 83 ? -4.398 -5.474 7.597 1.00 94.44 83 PHE A O 1
ATOM 668 N N . ILE A 1 84 ? -3.892 -6.230 9.652 1.00 92.81 84 ILE A N 1
ATOM 669 C CA . ILE A 1 84 ? -2.812 -7.124 9.242 1.00 92.81 84 ILE A CA 1
ATOM 670 C C . ILE A 1 84 ? -3.192 -8.526 9.694 1.00 92.81 84 ILE A C 1
ATOM 672 O O . ILE A 1 84 ? -3.435 -8.746 10.884 1.00 92.81 84 ILE A O 1
ATOM 676 N N . GLU A 1 85 ? -3.307 -9.452 8.743 1.00 90.81 85 GLU A N 1
ATOM 677 C CA . GLU A 1 85 ? -3.738 -10.834 8.973 1.00 90.81 85 GLU A CA 1
ATOM 678 C C . GLU A 1 85 ? -5.014 -10.902 9.838 1.00 90.81 85 GLU A C 1
ATOM 680 O O . GLU A 1 85 ? -5.119 -11.647 10.817 1.00 90.81 85 GLU A O 1
ATOM 685 N N . SER A 1 86 ? -5.978 -10.034 9.528 1.00 90.56 86 SER A N 1
ATOM 686 C CA . SER A 1 86 ? -7.183 -9.816 10.323 1.00 90.56 86 SER A CA 1
ATOM 687 C C . SER A 1 86 ? -8.431 -10.244 9.546 1.00 90.56 86 SER A C 1
ATOM 689 O O . SER A 1 86 ? -8.609 -9.888 8.386 1.00 90.56 86 SER A O 1
ATOM 691 N N . GLU A 1 87 ? -9.343 -10.964 10.200 1.00 90.75 87 GLU A N 1
ATOM 692 C CA . GLU A 1 87 ? -10.649 -11.333 9.639 1.00 90.75 87 GLU A CA 1
ATOM 693 C C . GLU A 1 87 ? -11.745 -10.466 10.270 1.00 90.75 87 GLU A C 1
ATOM 695 O O . GLU A 1 87 ? -11.980 -10.519 11.481 1.00 90.75 87 GLU A O 1
ATOM 700 N N . ILE A 1 88 ? -12.468 -9.688 9.462 1.00 88.56 88 ILE A N 1
ATOM 701 C CA . ILE A 1 88 ? -13.586 -8.874 9.959 1.00 88.56 88 ILE A CA 1
ATOM 702 C C . ILE A 1 88 ? -14.878 -9.683 9.883 1.00 88.56 88 ILE A C 1
ATOM 704 O O . ILE A 1 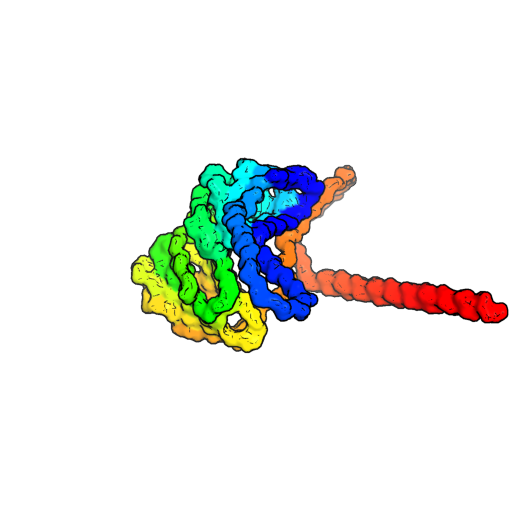88 ? -15.426 -9.939 8.815 1.00 88.56 88 ILE A O 1
ATOM 708 N N . SER A 1 89 ? -15.380 -10.076 11.050 1.00 83.56 89 SER A N 1
ATOM 709 C CA . SER A 1 89 ? -16.487 -11.031 11.180 1.00 83.56 89 SER A CA 1
ATOM 710 C C . SER A 1 89 ? -17.876 -10.468 10.865 1.00 83.56 89 SER A C 1
ATOM 712 O O . SER A 1 89 ? -18.775 -11.215 10.477 1.00 83.56 89 SER A O 1
ATOM 714 N N . ASN A 1 90 ? -18.067 -9.163 11.059 1.00 84.25 90 ASN A N 1
ATOM 715 C CA . ASN A 1 90 ? -19.358 -8.501 10.920 1.00 84.25 90 ASN A CA 1
ATOM 716 C C . ASN A 1 90 ? -19.466 -7.860 9.535 1.00 84.25 90 ASN A C 1
ATOM 718 O O . ASN A 1 90 ? -18.744 -6.919 9.232 1.00 84.25 90 ASN A O 1
ATOM 722 N N . ASP A 1 91 ? -20.386 -8.327 8.698 1.00 85.75 91 ASP A N 1
ATOM 723 C CA . ASP A 1 91 ? -20.558 -7.804 7.342 1.00 85.75 91 ASP A CA 1
ATOM 724 C C . ASP A 1 91 ? -21.374 -6.509 7.254 1.00 85.75 91 ASP A C 1
ATOM 726 O O . ASP A 1 91 ? -21.409 -5.882 6.198 1.00 85.75 91 ASP A O 1
ATOM 730 N N . LYS A 1 92 ? -22.022 -6.104 8.349 1.00 87.31 92 LYS A N 1
ATOM 731 C CA . LYS A 1 92 ? -22.799 -4.860 8.441 1.00 87.31 92 LYS A CA 1
ATOM 732 C C . LYS A 1 92 ? -21.997 -3.699 9.008 1.00 87.31 92 LYS A C 1
ATOM 734 O O . LYS A 1 92 ? -22.522 -2.590 9.081 1.00 87.31 92 LYS A O 1
ATOM 739 N N . ILE A 1 93 ? -20.775 -3.957 9.469 1.00 89.19 93 ILE A N 1
ATOM 740 C CA . ILE A 1 93 ? -19.899 -2.906 9.968 1.00 89.19 93 ILE A CA 1
ATOM 741 C C . ILE A 1 93 ? -19.533 -1.951 8.840 1.00 89.19 93 ILE A C 1
ATOM 743 O O . ILE A 1 93 ? -19.310 -2.372 7.707 1.00 89.19 93 ILE A O 1
ATOM 747 N N . THR A 1 94 ? -19.412 -0.674 9.176 1.00 91.06 94 THR A N 1
ATOM 748 C CA . THR A 1 94 ? -18.825 0.306 8.274 1.00 91.06 94 THR A CA 1
ATOM 749 C C . THR A 1 94 ? -17.686 1.055 8.952 1.00 91.06 94 THR A C 1
ATOM 751 O O . THR A 1 94 ? -17.780 1.383 10.136 1.00 91.06 94 THR A O 1
ATOM 754 N N . PHE A 1 95 ? -16.659 1.378 8.179 1.00 90.94 95 PHE A N 1
ATOM 755 C CA . PHE A 1 95 ? -15.472 2.121 8.555 1.00 90.94 95 PHE A CA 1
ATOM 756 C C . PHE A 1 95 ? -15.456 3.465 7.820 1.00 90.94 95 PHE A C 1
ATOM 758 O O . PHE A 1 95 ? -15.635 3.530 6.600 1.00 90.94 95 PHE A O 1
ATOM 765 N N . GLU A 1 96 ? -15.225 4.540 8.564 1.00 92.06 96 GLU A N 1
ATOM 766 C CA . GLU A 1 96 ? -14.885 5.858 8.036 1.00 92.06 96 GLU A CA 1
ATOM 767 C C . GLU A 1 96 ? -13.425 6.148 8.394 1.00 92.06 96 GLU A C 1
ATOM 769 O O . GLU A 1 96 ? -13.089 6.310 9.569 1.00 92.06 96 GLU A O 1
ATOM 774 N N . SER A 1 97 ? -12.556 6.188 7.381 1.00 92.00 97 SER A N 1
ATOM 775 C CA . SER A 1 97 ? -11.124 6.408 7.564 1.00 92.00 97 SER A CA 1
ATOM 776 C C . SER A 1 97 ? -10.498 7.165 6.398 1.00 92.00 97 SER A C 1
ATOM 778 O O . SER A 1 97 ? -10.977 7.082 5.265 1.00 92.00 97 SER A O 1
ATOM 780 N N . LYS A 1 98 ? -9.430 7.919 6.679 1.00 92.62 98 LYS A N 1
ATOM 781 C CA . LYS A 1 98 ? -8.658 8.633 5.652 1.00 92.62 98 LYS A CA 1
ATOM 782 C C . LYS A 1 98 ? -7.592 7.736 5.041 1.00 92.62 98 LYS A C 1
ATOM 784 O O . LYS A 1 98 ? -7.410 7.768 3.826 1.00 92.62 98 LYS A O 1
ATOM 789 N N . LEU A 1 99 ? -6.931 6.936 5.871 1.00 94.25 99 LEU A N 1
ATOM 790 C CA . LEU A 1 99 ? -5.884 6.005 5.477 1.00 94.25 99 LEU A CA 1
ATOM 791 C C . LEU A 1 99 ? -6.273 4.593 5.901 1.00 94.25 99 LEU A C 1
ATOM 793 O O . LEU A 1 99 ? -6.590 4.355 7.062 1.00 94.25 99 LEU A O 1
ATOM 797 N N . VAL A 1 100 ? -6.220 3.658 4.960 1.00 95.62 100 VAL A N 1
ATOM 798 C CA . VAL A 1 100 ? -6.466 2.243 5.229 1.00 95.62 100 VAL A CA 1
ATOM 799 C C . VAL A 1 100 ? -5.285 1.437 4.714 1.00 95.62 100 VAL A C 1
ATOM 801 O O . VAL A 1 100 ? -4.955 1.511 3.534 1.00 95.62 100 VAL A O 1
ATOM 804 N N . VAL A 1 101 ? -4.668 0.655 5.593 1.00 96.31 101 VAL A N 1
ATOM 805 C CA . VAL A 1 101 ? -3.601 -0.290 5.271 1.00 96.31 101 VAL A CA 1
ATOM 806 C C . VAL A 1 101 ? -4.115 -1.701 5.509 1.00 96.31 101 VAL A C 1
ATOM 808 O O . VAL A 1 101 ? -4.603 -2.005 6.599 1.00 96.31 101 VAL A O 1
ATOM 811 N N . MET A 1 102 ? -4.011 -2.566 4.507 1.00 95.50 102 MET A N 1
ATOM 812 C CA . MET A 1 102 ? -4.412 -3.966 4.630 1.00 95.50 102 MET A CA 1
ATOM 813 C C . MET A 1 102 ? -3.425 -4.885 3.929 1.00 95.50 102 MET A C 1
ATOM 815 O O . MET A 1 102 ? -2.906 -4.544 2.868 1.00 95.50 102 MET A O 1
ATOM 819 N N . ASP A 1 103 ? -3.197 -6.066 4.486 1.00 92.75 103 ASP A N 1
ATOM 820 C CA . ASP A 1 103 ? -2.466 -7.123 3.795 1.00 92.75 103 ASP A CA 1
ATOM 821 C C . ASP A 1 103 ? -3.382 -7.938 2.859 1.00 92.75 103 ASP A C 1
ATOM 823 O O . ASP A 1 103 ? -4.611 -7.910 3.005 1.00 92.75 103 ASP A O 1
ATOM 827 N N . PRO A 1 104 ? -2.824 -8.679 1.879 1.00 90.25 104 PRO A N 1
ATOM 828 C CA . PRO A 1 104 ? -3.619 -9.458 0.936 1.00 90.25 104 PRO A CA 1
ATOM 829 C C . PRO A 1 104 ? -4.624 -10.414 1.582 1.00 90.25 104 PRO A C 1
ATOM 831 O O . PRO A 1 104 ? -5.711 -10.595 1.030 1.00 90.25 104 PRO A O 1
ATOM 834 N N . GLU A 1 105 ? -4.291 -11.015 2.727 1.00 89.06 105 GLU A N 1
ATOM 835 C CA . GLU A 1 105 ? -5.190 -11.948 3.405 1.00 89.06 105 GLU A CA 1
ATOM 836 C C . GLU A 1 105 ? -6.405 -11.227 3.995 1.00 89.06 105 GLU A C 1
ATOM 838 O O . GLU A 1 105 ? -7.543 -11.635 3.746 1.00 89.06 105 GLU A O 1
ATOM 843 N N . THR A 1 106 ? -6.193 -10.089 4.667 1.00 91.62 106 THR A N 1
ATOM 844 C CA . THR A 1 106 ? -7.298 -9.248 5.145 1.00 91.62 106 THR A CA 1
ATOM 845 C C . THR A 1 106 ? -8.182 -8.802 3.978 1.00 91.62 106 THR A C 1
ATOM 847 O O . THR A 1 106 ? -9.402 -8.965 4.048 1.00 91.62 106 THR A O 1
ATOM 850 N N . ILE A 1 107 ? -7.601 -8.301 2.876 1.00 91.56 107 ILE A N 1
ATOM 851 C CA . ILE A 1 107 ? -8.372 -7.759 1.738 1.00 91.56 107 ILE A CA 1
ATOM 852 C C . ILE A 1 107 ? -9.304 -8.814 1.130 1.00 91.56 107 ILE A C 1
ATOM 854 O O . ILE A 1 107 ? -10.431 -8.492 0.763 1.00 91.56 107 ILE A O 1
ATOM 858 N N . ARG A 1 108 ? -8.883 -10.085 1.060 1.00 88.38 108 ARG A N 1
ATOM 859 C CA . ARG A 1 108 ? -9.724 -11.182 0.539 1.00 88.38 108 ARG A CA 1
ATOM 860 C C . ARG A 1 108 ? -11.001 -11.399 1.346 1.00 88.38 108 ARG A C 1
ATOM 862 O O . ARG A 1 108 ? -12.007 -11.831 0.785 1.00 88.38 108 ARG A O 1
ATOM 869 N N . SER A 1 109 ? -10.949 -11.143 2.650 1.00 88.31 109 SER A N 1
ATOM 870 C CA . SER A 1 109 ? -12.102 -11.268 3.547 1.00 88.31 109 SER A CA 1
ATOM 871 C C . SER A 1 109 ? -12.889 -9.960 3.696 1.00 88.31 109 SER A C 1
ATOM 873 O O . SER A 1 109 ? -14.054 -9.985 4.098 1.00 88.31 109 SER A O 1
ATOM 875 N N . PHE A 1 110 ? -12.276 -8.827 3.345 1.00 90.19 110 PHE A N 1
ATOM 876 C CA . PHE A 1 110 ? -12.855 -7.499 3.484 1.00 90.19 110 PHE A CA 1
ATOM 877 C C . PHE A 1 110 ? -13.846 -7.192 2.357 1.00 90.19 110 PHE A C 1
ATOM 879 O O . PHE A 1 110 ? -13.526 -7.264 1.169 1.00 90.19 110 PHE A O 1
ATOM 886 N N . LYS A 1 111 ? -15.065 -6.794 2.722 1.00 89.69 111 LYS A N 1
ATOM 887 C CA . LYS A 1 111 ? -16.084 -6.347 1.769 1.00 89.69 111 LYS A CA 1
ATOM 888 C C . LYS A 1 111 ? -15.938 -4.850 1.567 1.00 89.69 111 LYS A C 1
ATOM 890 O O . LYS A 1 111 ? -16.000 -4.085 2.522 1.00 89.69 111 LYS A O 1
ATOM 895 N N . SER A 1 112 ? -15.798 -4.403 0.327 1.00 86.56 112 SER A N 1
ATOM 896 C CA . SER A 1 112 ? -15.593 -2.982 0.039 1.00 86.56 112 SER A CA 1
ATOM 897 C C . SER A 1 112 ? -16.742 -2.075 0.503 1.00 86.56 112 SER A C 1
ATOM 899 O O . SER A 1 112 ? -16.513 -0.911 0.811 1.00 86.56 112 SER A O 1
ATOM 901 N N . GLU A 1 113 ? -17.962 -2.607 0.627 1.00 89.12 113 GLU A N 1
ATOM 902 C CA . GLU A 1 113 ? -19.127 -1.908 1.188 1.00 89.12 113 GLU A CA 1
ATOM 903 C C . GLU A 1 113 ? -18.965 -1.577 2.680 1.00 89.12 113 GLU A C 1
ATOM 905 O O . GLU A 1 113 ? -19.693 -0.735 3.205 1.00 89.12 113 GLU A O 1
ATOM 910 N N . GLN A 1 114 ? -18.009 -2.216 3.364 1.00 91.06 114 GLN A N 1
ATOM 911 C CA . GLN A 1 114 ? -17.634 -1.869 4.731 1.00 91.06 114 GLN A CA 1
ATOM 912 C C . GLN A 1 114 ? -16.888 -0.529 4.786 1.00 91.06 114 GLN A C 1
ATOM 914 O O . GLN A 1 114 ? -16.694 -0.017 5.876 1.00 91.06 114 GLN A O 1
ATOM 919 N N . LEU A 1 115 ? -16.486 0.093 3.673 1.00 90.31 115 LEU A N 1
ATOM 920 C CA . LEU A 1 115 ? -16.017 1.484 3.666 1.00 90.31 115 LEU A CA 1
ATOM 921 C C . LEU A 1 115 ? -17.190 2.418 3.341 1.00 90.31 115 LEU A C 1
ATOM 923 O O . LEU A 1 115 ? -17.769 2.339 2.261 1.00 90.31 115 LEU A O 1
ATOM 927 N N . VAL A 1 116 ? -17.530 3.338 4.259 1.00 86.19 116 VAL A N 1
ATOM 928 C CA . VAL A 1 116 ? -18.660 4.287 4.076 1.00 86.19 116 VAL A CA 1
ATOM 929 C C . VAL A 1 116 ? -18.458 5.160 2.833 1.00 86.19 116 VAL A C 1
ATOM 931 O O . VAL A 1 116 ? -19.407 5.554 2.155 1.00 86.19 116 VAL A O 1
ATOM 934 N N . SER A 1 117 ? -17.202 5.468 2.529 1.00 83.50 117 SER A N 1
ATOM 935 C CA . SER A 1 117 ? -16.784 6.080 1.278 1.00 83.50 117 SER A CA 1
ATOM 936 C C . SER A 1 117 ? -15.351 5.657 0.969 1.00 83.50 117 SER A C 1
ATOM 938 O O . SER A 1 117 ? -14.628 5.343 1.919 1.00 83.50 117 SER A O 1
ATOM 940 N N . PRO A 1 118 ? -14.910 5.715 -0.301 1.00 81.25 118 PRO A N 1
ATOM 941 C CA . PRO A 1 118 ? -13.509 5.479 -0.616 1.00 81.25 118 PRO A CA 1
ATOM 942 C C . PRO A 1 118 ? -12.634 6.435 0.206 1.00 81.25 118 PRO A C 1
ATOM 944 O O . PRO A 1 118 ? -12.956 7.629 0.314 1.00 81.25 118 PRO A O 1
ATOM 947 N N . CYS A 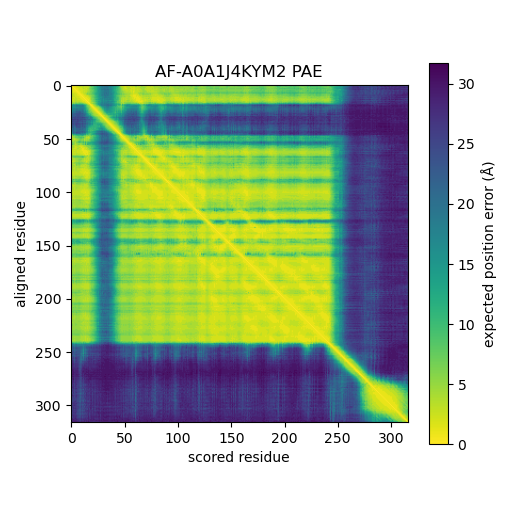1 119 ? -11.582 5.897 0.816 1.00 89.94 119 CYS A N 1
ATOM 948 C CA . CYS A 1 119 ? -10.654 6.640 1.653 1.00 89.94 119 CYS A CA 1
ATOM 949 C C . CYS A 1 119 ? -9.781 7.581 0.805 1.00 89.94 119 CYS A C 1
ATOM 951 O O . CYS A 1 119 ? -9.855 7.610 -0.427 1.00 89.94 119 CYS A O 1
ATOM 953 N N . GLU A 1 120 ? -8.980 8.415 1.460 1.00 91.88 120 GLU A N 1
ATOM 954 C CA . GLU A 1 120 ? -8.030 9.278 0.756 1.00 91.88 120 GLU A CA 1
ATOM 955 C C . GLU A 1 120 ? -6.852 8.447 0.232 1.00 91.88 120 GLU A C 1
ATOM 957 O O . GLU A 1 120 ? -6.440 8.632 -0.911 1.00 91.88 120 GLU A O 1
ATOM 962 N N . SER A 1 121 ? -6.354 7.503 1.034 1.00 93.44 121 SER A N 1
ATOM 963 C CA . SER A 1 121 ? -5.258 6.608 0.664 1.00 93.44 121 SER A CA 1
ATOM 964 C C . SER A 1 121 ? -5.539 5.173 1.107 1.00 93.44 121 SER A C 1
ATOM 966 O O . SER A 1 121 ? -5.905 4.924 2.260 1.00 93.44 121 SER A O 1
ATOM 968 N N . PHE A 1 122 ? -5.382 4.228 0.181 1.00 95.81 122 PHE A N 1
ATOM 969 C CA . PHE A 1 122 ? -5.478 2.796 0.449 1.00 95.81 122 PHE A CA 1
ATOM 970 C C . PHE A 1 122 ? -4.143 2.138 0.127 1.00 95.81 122 PHE A C 1
ATOM 972 O O . PHE A 1 122 ? -3.648 2.266 -0.992 1.00 95.81 122 PHE A O 1
ATOM 979 N N . ILE A 1 123 ? -3.569 1.428 1.090 1.00 96.62 123 ILE A N 1
ATOM 980 C CA . ILE A 1 123 ? -2.242 0.834 0.978 1.00 96.62 123 ILE A CA 1
ATOM 981 C C . ILE A 1 123 ? -2.342 -0.677 1.155 1.00 96.62 123 ILE A C 1
ATOM 983 O O . ILE A 1 123 ? -2.837 -1.168 2.169 1.00 96.62 123 ILE A O 1
ATOM 987 N N . VAL A 1 124 ? -1.814 -1.415 0.183 1.00 96.12 124 VAL A N 1
ATOM 988 C CA . VAL A 1 124 ? -1.608 -2.857 0.310 1.00 96.12 124 VAL A CA 1
ATOM 989 C C . VAL A 1 124 ? -0.270 -3.095 1.004 1.00 96.12 124 VAL A C 1
ATOM 991 O O . VAL A 1 124 ? 0.778 -2.741 0.466 1.00 96.12 124 VAL A O 1
ATOM 994 N N . LEU A 1 125 ? -0.295 -3.685 2.195 1.00 95.06 125 LEU A N 1
ATOM 995 C CA . LEU A 1 125 ? 0.905 -4.119 2.904 1.00 95.06 125 LEU A CA 1
ATOM 996 C C . LEU A 1 125 ? 1.258 -5.536 2.469 1.00 95.06 125 LEU A C 1
ATOM 998 O O . LEU A 1 125 ? 0.523 -6.475 2.747 1.00 95.06 125 LEU A O 1
ATOM 1002 N N . ILE A 1 126 ? 2.391 -5.704 1.808 1.00 90.81 126 ILE A N 1
ATOM 1003 C CA . ILE A 1 126 ? 2.903 -7.014 1.442 1.00 90.81 126 ILE A CA 1
ATOM 1004 C C . ILE A 1 126 ? 3.935 -7.433 2.502 1.00 90.81 126 ILE A C 1
ATOM 1006 O O . ILE A 1 126 ? 5.018 -6.845 2.517 1.00 90.81 126 ILE A O 1
ATOM 1010 N N . PRO A 1 127 ? 3.602 -8.388 3.397 1.00 76.62 127 PRO A N 1
ATOM 1011 C CA . PRO A 1 127 ? 4.476 -8.786 4.500 1.00 76.62 127 PRO A CA 1
ATOM 1012 C C . PRO A 1 127 ? 5.753 -9.509 4.028 1.00 76.62 127 PRO A C 1
ATOM 1014 O O . PRO A 1 127 ? 5.897 -9.840 2.852 1.00 76.62 127 PRO A O 1
ATOM 1017 N N . ASP A 1 128 ? 6.674 -9.698 4.977 1.00 76.12 128 ASP A N 1
ATOM 1018 C CA . ASP A 1 128 ? 8.114 -9.916 4.785 1.00 76.12 128 ASP A CA 1
ATOM 1019 C C . ASP A 1 128 ? 8.565 -11.106 3.911 1.00 76.12 128 ASP A C 1
ATOM 1021 O O . ASP A 1 128 ? 7.857 -12.089 3.708 1.00 76.12 128 ASP A O 1
ATOM 1025 N N . GLU A 1 129 ? 9.829 -11.001 3.473 1.00 71.38 129 GLU A N 1
ATOM 1026 C CA . GLU A 1 129 ? 10.655 -12.013 2.786 1.00 71.38 129 GLU A CA 1
ATOM 1027 C C . GLU A 1 129 ? 10.269 -12.367 1.344 1.00 71.38 129 GLU A C 1
ATOM 1029 O O . GLU A 1 129 ? 10.580 -13.454 0.856 1.00 71.38 129 GLU A O 1
ATOM 1034 N N . ILE A 1 130 ? 9.674 -11.429 0.611 1.00 82.06 130 ILE A N 1
ATOM 1035 C CA . ILE A 1 130 ? 9.450 -11.614 -0.824 1.00 82.06 130 ILE A CA 1
ATOM 1036 C C . ILE A 1 130 ? 10.591 -11.017 -1.650 1.00 82.06 130 ILE A C 1
ATOM 1038 O O . ILE A 1 130 ? 10.999 -9.874 -1.464 1.00 82.06 130 ILE A O 1
ATOM 1042 N N . ALA A 1 131 ? 11.121 -11.793 -2.593 1.00 86.44 131 ALA A N 1
ATOM 1043 C CA . ALA A 1 131 ? 12.180 -11.309 -3.481 1.00 86.44 131 ALA A CA 1
ATOM 1044 C C . ALA A 1 131 ? 11.631 -10.386 -4.583 1.00 86.44 131 ALA A C 1
ATOM 1046 O O . ALA A 1 131 ? 12.319 -9.471 -5.042 1.00 86.44 131 ALA A O 1
ATOM 1047 N N . GLU A 1 132 ? 10.394 -10.637 -5.018 1.00 92.81 132 GLU A N 1
ATOM 1048 C CA . GLU A 1 132 ? 9.767 -9.955 -6.144 1.00 92.81 132 GLU A CA 1
ATOM 1049 C C . GLU A 1 132 ? 8.319 -9.569 -5.821 1.00 92.81 132 GLU A C 1
ATOM 1051 O O . GLU A 1 132 ? 7.507 -10.409 -5.431 1.00 92.81 132 GLU A O 1
ATOM 1056 N N . GLY A 1 133 ? 7.996 -8.292 -6.016 1.00 93.44 133 GLY A N 1
ATOM 1057 C CA . GLY A 1 133 ? 6.635 -7.768 -5.997 1.00 93.44 133 GLY A CA 1
ATOM 1058 C C . GLY A 1 133 ? 6.206 -7.324 -7.392 1.00 93.44 133 GLY A C 1
ATOM 1059 O O . GLY A 1 133 ? 7.023 -6.891 -8.206 1.00 93.44 133 GLY A O 1
ATOM 1060 N N . ASN A 1 134 ? 4.914 -7.395 -7.693 1.00 95.62 134 ASN A N 1
ATOM 1061 C CA . ASN A 1 134 ? 4.393 -6.909 -8.962 1.00 95.62 134 ASN A CA 1
ATOM 1062 C C . ASN A 1 134 ? 3.044 -6.201 -8.818 1.00 95.62 134 ASN A C 1
ATOM 1064 O O . ASN A 1 134 ? 2.192 -6.582 -8.020 1.00 95.62 134 ASN A O 1
ATOM 1068 N N . ALA A 1 135 ? 2.819 -5.206 -9.670 1.00 97.62 135 ALA A N 1
ATOM 1069 C CA . ALA A 1 135 ? 1.532 -4.558 -9.879 1.00 97.62 135 ALA A CA 1
ATOM 1070 C C . ALA A 1 135 ? 1.174 -4.635 -11.364 1.00 97.62 135 ALA A C 1
ATOM 1072 O O . ALA A 1 135 ? 1.942 -4.175 -12.204 1.00 97.62 135 ALA A O 1
ATOM 1073 N N . THR A 1 136 ? 0.024 -5.223 -11.697 1.00 98.19 136 THR A N 1
ATOM 1074 C CA . THR A 1 136 ? -0.512 -5.257 -13.063 1.00 98.19 136 THR A CA 1
ATOM 1075 C C . THR A 1 136 ? -1.753 -4.385 -13.149 1.00 98.19 136 THR A C 1
ATOM 1077 O O . THR A 1 136 ? -2.776 -4.680 -12.526 1.00 98.19 136 THR A O 1
ATOM 1080 N N . PHE A 1 137 ? -1.657 -3.308 -13.920 1.00 97.81 137 PHE A N 1
ATOM 1081 C CA . PHE A 1 137 ? -2.752 -2.384 -14.182 1.00 97.81 137 PHE A CA 1
ATOM 1082 C C . PHE A 1 137 ? -3.666 -2.977 -15.251 1.00 97.81 137 PHE A C 1
ATOM 1084 O O . PHE A 1 137 ? -3.224 -3.226 -16.374 1.00 97.81 137 PHE A O 1
ATOM 1091 N N . LYS A 1 138 ? -4.939 -3.185 -14.908 1.00 97.50 138 LYS A N 1
ATOM 1092 C CA . LYS A 1 138 ? -6.000 -3.563 -15.845 1.00 97.50 138 LYS A CA 1
ATOM 1093 C C . LYS A 1 138 ? -6.991 -2.415 -16.006 1.00 97.50 138 LYS A C 1
ATOM 1095 O O . LYS A 1 138 ? -6.915 -1.397 -15.326 1.00 97.50 138 LYS A O 1
ATOM 1100 N N . LYS A 1 139 ? -7.948 -2.580 -16.925 1.00 94.88 139 LYS A N 1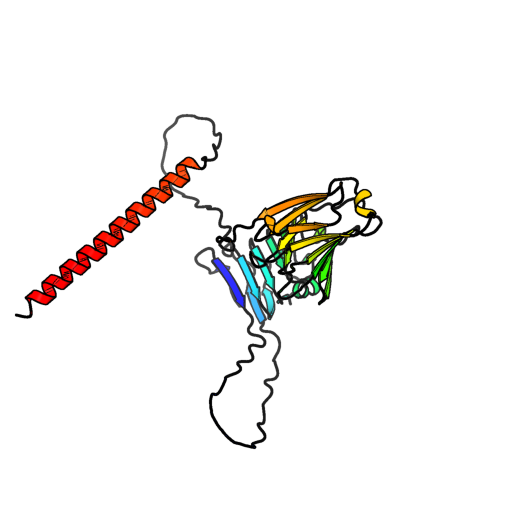
ATOM 1101 C CA . LYS A 1 139 ? -8.907 -1.524 -17.290 1.00 94.88 139 LYS A CA 1
ATOM 1102 C C . LYS A 1 139 ? -9.707 -0.992 -16.093 1.00 94.88 139 LYS A C 1
ATOM 1104 O O . LYS A 1 139 ? -10.001 0.197 -16.036 1.00 94.88 139 LYS A O 1
ATOM 1109 N N . GLU A 1 140 ? -10.074 -1.872 -15.165 1.00 94.31 140 GLU A N 1
ATOM 1110 C CA . GLU A 1 140 ? -10.903 -1.531 -13.997 1.00 94.31 140 GLU A CA 1
ATOM 1111 C C . GLU A 1 140 ? -10.323 -2.035 -12.672 1.00 94.31 140 GLU A C 1
ATOM 1113 O O . GLU A 1 140 ? -10.766 -1.612 -11.605 1.00 94.31 140 GLU A O 1
ATOM 1118 N N . THR A 1 141 ? -9.342 -2.934 -12.730 1.00 95.75 141 THR A N 1
ATOM 1119 C CA . THR A 1 141 ? -8.769 -3.602 -11.564 1.00 95.75 141 THR A CA 1
ATOM 1120 C C . THR A 1 141 ? -7.259 -3.414 -11.509 1.00 95.75 141 THR A C 1
ATOM 1122 O O . THR A 1 141 ? -6.592 -3.181 -12.518 1.00 95.75 141 THR A O 1
ATOM 1125 N N . LEU A 1 142 ? -6.720 -3.521 -10.302 1.00 96.62 142 LEU A N 1
ATOM 1126 C CA . LEU A 1 142 ? -5.298 -3.635 -10.036 1.00 96.62 142 LEU A CA 1
ATOM 1127 C C . LEU A 1 142 ? -5.033 -5.042 -9.516 1.00 96.62 142 LEU A C 1
ATOM 1129 O O . LEU A 1 142 ? -5.719 -5.511 -8.606 1.00 96.62 142 LEU A O 1
ATOM 1133 N N . VAL A 1 143 ? -4.032 -5.700 -10.091 1.00 96.38 143 VAL A N 1
ATOM 1134 C CA . VAL A 1 143 ? -3.540 -6.982 -9.595 1.00 96.38 143 VAL A CA 1
ATOM 1135 C C . VAL A 1 143 ? -2.212 -6.759 -8.898 1.00 96.38 143 VAL A C 1
ATOM 1137 O O . VAL A 1 143 ? -1.219 -6.451 -9.551 1.00 96.38 143 VAL A O 1
ATOM 1140 N N . VAL A 1 144 ? -2.193 -6.929 -7.584 1.00 94.75 144 VAL A N 1
ATOM 1141 C CA . VAL A 1 144 ? -0.973 -6.925 -6.778 1.00 94.75 144 VAL A CA 1
ATOM 1142 C C . VAL A 1 144 ? -0.560 -8.370 -6.548 1.00 94.75 144 VAL A C 1
ATOM 1144 O O . VAL A 1 144 ? -1.371 -9.188 -6.118 1.00 94.75 144 VAL A O 1
ATOM 1147 N N . GLY A 1 145 ? 0.676 -8.704 -6.890 1.00 87.69 145 GLY A N 1
ATOM 1148 C CA . GLY A 1 145 ? 1.194 -10.060 -6.802 1.00 87.69 145 GLY A CA 1
ATOM 1149 C C . GLY A 1 145 ? 2.557 -10.123 -6.138 1.00 87.69 145 GLY A C 1
ATOM 1150 O O . GLY A 1 145 ? 3.311 -9.149 -6.107 1.00 87.69 145 GLY A O 1
ATOM 1151 N N . THR A 1 146 ? 2.828 -11.303 -5.606 1.00 83.19 146 THR A N 1
ATOM 1152 C CA . THR A 1 146 ? 4.102 -11.753 -5.059 1.00 83.19 146 THR A CA 1
ATOM 1153 C C . THR A 1 146 ? 4.341 -13.190 -5.518 1.00 83.19 146 THR A C 1
ATOM 1155 O O . THR A 1 146 ? 3.484 -13.812 -6.155 1.00 83.19 146 THR A O 1
ATOM 1158 N N . ASP A 1 147 ? 5.483 -13.759 -5.158 1.00 77.25 147 ASP A N 1
ATOM 1159 C CA . ASP A 1 147 ? 5.762 -15.188 -5.317 1.00 77.25 147 ASP A CA 1
ATOM 1160 C C . ASP A 1 147 ? 4.846 -16.099 -4.473 1.00 77.25 147 ASP A C 1
ATOM 1162 O O . ASP A 1 147 ? 4.629 -17.256 -4.840 1.00 77.25 147 ASP A O 1
ATOM 1166 N N . VAL A 1 148 ? 4.260 -15.586 -3.386 1.00 76.19 148 VAL A N 1
ATOM 1167 C CA . VAL A 1 148 ? 3.361 -16.341 -2.493 1.00 76.19 148 VAL A CA 1
ATOM 1168 C C . VAL A 1 148 ? 1.871 -16.161 -2.793 1.00 76.19 148 VAL A C 1
ATOM 1170 O O . VAL A 1 148 ? 1.044 -16.920 -2.282 1.00 76.19 148 VAL A O 1
ATOM 1173 N N . GLY A 1 149 ? 1.483 -15.198 -3.633 1.00 83.44 149 GLY A N 1
ATOM 1174 C CA . GLY A 1 149 ? 0.078 -15.033 -3.984 1.00 83.44 149 GLY A CA 1
ATOM 1175 C C . GLY A 1 149 ? -0.256 -13.819 -4.834 1.00 83.44 149 GLY A C 1
ATOM 1176 O O . GLY A 1 149 ? 0.567 -12.959 -5.120 1.00 83.44 149 GLY A O 1
ATOM 1177 N N . VAL A 1 150 ? -1.524 -13.760 -5.237 1.00 90.00 150 VAL A N 1
ATOM 1178 C CA . VAL A 1 150 ? -2.076 -12.680 -6.056 1.00 90.00 150 VAL A CA 1
ATOM 1179 C C . VAL A 1 150 ? -3.349 -12.143 -5.400 1.00 90.00 150 VAL A C 1
ATOM 1181 O O . VAL A 1 150 ? -4.125 -12.900 -4.803 1.00 90.00 150 VAL A O 1
ATOM 1184 N N . LEU A 1 151 ? -3.544 -10.833 -5.510 1.00 92.88 151 LEU A N 1
ATOM 1185 C CA . LEU A 1 151 ? -4.717 -10.084 -5.090 1.00 92.88 151 LEU A CA 1
ATOM 1186 C C . LEU A 1 151 ? -5.196 -9.217 -6.259 1.00 92.88 151 LEU A C 1
ATOM 1188 O O . LEU A 1 151 ? -4.447 -8.385 -6.759 1.00 92.88 151 LEU A O 1
ATOM 1192 N N . GLU A 1 152 ? -6.453 -9.375 -6.665 1.00 94.69 152 GLU A N 1
ATOM 1193 C CA . GLU A 1 152 ? -7.096 -8.523 -7.669 1.00 94.69 152 GLU A CA 1
ATOM 1194 C C . GLU A 1 152 ? -8.239 -7.734 -7.028 1.00 94.69 152 GLU A C 1
ATOM 1196 O O . GLU A 1 152 ? -9.115 -8.323 -6.396 1.00 94.69 152 GLU A O 1
ATOM 1201 N N . PHE A 1 153 ? -8.241 -6.409 -7.187 1.00 92.19 153 PHE A N 1
ATOM 1202 C CA . PHE A 1 153 ? -9.276 -5.538 -6.621 1.00 92.19 153 PHE A CA 1
ATOM 1203 C C . PHE A 1 153 ? -9.543 -4.308 -7.495 1.00 92.19 153 PHE A C 1
ATOM 1205 O O . PHE A 1 153 ? -8.741 -3.966 -8.361 1.00 92.19 153 PHE A O 1
ATOM 1212 N N . ASN A 1 154 ? -10.682 -3.638 -7.282 1.00 93.31 154 ASN A N 1
ATOM 1213 C CA . ASN A 1 154 ? -11.032 -2.391 -7.969 1.00 93.31 154 ASN A CA 1
ATOM 1214 C C . ASN A 1 154 ? -10.603 -1.177 -7.124 1.00 93.31 154 ASN A C 1
ATOM 1216 O O . ASN A 1 154 ? -11.251 -0.894 -6.113 1.00 93.31 154 ASN A O 1
ATOM 1220 N N . PRO A 1 155 ? -9.571 -0.417 -7.529 1.00 90.25 155 PRO A N 1
ATOM 1221 C CA . PRO A 1 155 ? -9.008 0.635 -6.687 1.00 90.25 155 PRO A CA 1
ATOM 1222 C C . PRO A 1 155 ? -9.969 1.790 -6.388 1.00 90.25 155 PRO A C 1
ATOM 1224 O O . PRO A 1 155 ? -9.927 2.352 -5.297 1.00 90.25 155 PRO A O 1
ATOM 1227 N N . LYS A 1 156 ? -10.887 2.103 -7.313 1.00 89.75 156 LYS A N 1
ATOM 1228 C CA . LYS A 1 156 ? -11.852 3.209 -7.162 1.00 89.75 156 LYS A CA 1
ATOM 1229 C C . LYS A 1 156 ? -12.869 2.979 -6.050 1.00 89.75 156 LYS A C 1
ATOM 1231 O O . LYS A 1 156 ? -13.507 3.927 -5.598 1.00 89.75 156 LYS A O 1
ATOM 1236 N N . VAL A 1 157 ? -13.063 1.724 -5.650 1.00 88.44 157 VAL A N 1
ATOM 1237 C CA . VAL A 1 157 ? -13.955 1.386 -4.538 1.00 88.44 157 VAL A CA 1
ATOM 1238 C C . VAL A 1 157 ? -13.270 1.665 -3.199 1.00 88.44 157 VAL A C 1
ATOM 1240 O O . VAL A 1 157 ? -13.935 2.021 -2.232 1.00 88.44 157 VAL A O 1
ATOM 1243 N N . PHE A 1 158 ? -11.939 1.572 -3.158 1.00 84.38 158 PHE A N 1
ATOM 1244 C CA . PHE A 1 158 ? -11.163 1.743 -1.936 1.00 84.38 158 PHE A CA 1
ATOM 1245 C C . PHE A 1 158 ? -10.655 3.166 -1.746 1.00 84.38 158 PHE A C 1
ATOM 1247 O O . PHE A 1 158 ? -10.764 3.665 -0.637 1.00 84.38 158 PHE A O 1
ATOM 1254 N N . SER A 1 159 ? -10.156 3.841 -2.788 1.00 87.56 159 SER A N 1
ATOM 1255 C CA . SER A 1 159 ? -9.500 5.150 -2.653 1.00 87.56 159 SER A CA 1
ATOM 1256 C C . SER A 1 159 ? -9.960 6.183 -3.682 1.00 87.56 159 SER A C 1
ATOM 1258 O O . SER A 1 159 ? -10.310 5.846 -4.816 1.00 87.56 159 SER A O 1
ATOM 1260 N N . LYS A 1 160 ? -9.924 7.462 -3.285 1.00 85.94 160 LYS A N 1
ATOM 1261 C CA . LYS A 1 160 ? -10.139 8.622 -4.169 1.00 85.94 160 LYS A CA 1
ATOM 1262 C C . LYS A 1 160 ? -8.845 9.250 -4.671 1.00 85.94 160 LYS A C 1
ATOM 1264 O O . LYS A 1 160 ? -8.874 9.833 -5.753 1.00 85.94 160 LYS A O 1
ATOM 1269 N N . ASN A 1 161 ? -7.756 9.177 -3.900 1.00 88.25 161 ASN A N 1
ATOM 1270 C CA . ASN A 1 161 ? -6.548 9.948 -4.203 1.00 88.25 161 ASN A CA 1
ATOM 1271 C C . ASN A 1 161 ? -5.332 9.068 -4.452 1.00 88.25 161 ASN A C 1
ATOM 1273 O O . ASN A 1 161 ? -4.614 9.328 -5.403 1.00 88.25 161 ASN A O 1
ATOM 1277 N N . GLU A 1 162 ? -5.063 8.070 -3.616 1.00 93.31 162 GLU A N 1
ATOM 1278 C CA . GLU A 1 162 ? -3.820 7.302 -3.729 1.00 93.31 162 GLU A CA 1
ATOM 1279 C C . GLU A 1 162 ? -4.024 5.816 -3.456 1.00 93.31 162 GLU A C 1
ATOM 1281 O O . GLU A 1 162 ? -4.753 5.425 -2.539 1.00 93.31 162 GLU A O 1
ATOM 1286 N N . ILE A 1 163 ? -3.358 4.995 -4.267 1.00 96.31 163 ILE A N 1
ATOM 1287 C CA . ILE A 1 163 ? -3.210 3.560 -4.054 1.00 96.31 163 ILE A CA 1
ATOM 1288 C C . ILE A 1 163 ? -1.732 3.276 -3.832 1.00 96.31 163 ILE A C 1
ATOM 1290 O O . ILE A 1 163 ? -0.920 3.499 -4.728 1.00 96.31 163 ILE A O 1
ATOM 1294 N N . GLY A 1 164 ? -1.399 2.791 -2.645 1.00 96.81 164 GLY A N 1
ATOM 1295 C CA . GLY A 1 164 ? -0.035 2.475 -2.256 1.00 96.81 164 GLY A CA 1
ATOM 1296 C C . GLY A 1 164 ? 0.218 0.976 -2.160 1.00 96.81 164 GLY A C 1
ATOM 1297 O O . GLY A 1 164 ? -0.693 0.180 -1.927 1.00 96.81 164 GLY A O 1
ATOM 1298 N N . ILE A 1 165 ? 1.484 0.600 -2.275 1.00 96.69 165 ILE A N 1
ATOM 1299 C CA . ILE A 1 165 ? 2.000 -0.701 -1.858 1.00 96.69 165 ILE A CA 1
ATOM 1300 C C . ILE A 1 165 ? 3.161 -0.458 -0.901 1.00 96.69 165 ILE A C 1
ATOM 1302 O O . ILE A 1 165 ? 4.060 0.310 -1.227 1.00 96.69 165 ILE A O 1
ATOM 1306 N N . ILE A 1 166 ? 3.163 -1.120 0.253 1.00 95.69 166 ILE A N 1
ATOM 1307 C CA . ILE A 1 166 ? 4.345 -1.242 1.116 1.00 95.69 166 ILE A CA 1
ATOM 1308 C C . ILE A 1 166 ? 4.877 -2.664 0.962 1.00 95.69 166 ILE A C 1
ATOM 1310 O O . ILE A 1 166 ? 4.100 -3.616 1.009 1.00 95.69 166 ILE A O 1
ATOM 1314 N N . THR A 1 167 ? 6.178 -2.819 0.737 1.00 94.81 167 THR A N 1
ATOM 1315 C CA . THR A 1 167 ? 6.800 -4.127 0.502 1.00 94.81 167 THR A CA 1
ATOM 1316 C C . THR A 1 167 ? 8.274 -4.123 0.892 1.00 94.81 167 THR A C 1
ATOM 1318 O O . THR A 1 167 ? 8.929 -3.094 0.785 1.00 94.81 167 THR A O 1
ATOM 1321 N N . SER A 1 168 ? 8.826 -5.272 1.278 1.00 93.38 168 SER A N 1
ATOM 1322 C CA . SER A 1 168 ? 10.277 -5.481 1.408 1.00 93.38 168 SER A CA 1
ATOM 1323 C C . SER A 1 168 ? 10.940 -5.996 0.119 1.00 93.38 168 SER A C 1
ATOM 1325 O O . SER A 1 168 ? 12.148 -6.227 0.097 1.00 93.38 168 SER A O 1
ATOM 1327 N N . ALA A 1 169 ? 10.185 -6.150 -0.979 1.00 94.12 169 ALA A N 1
ATOM 1328 C CA . ALA A 1 169 ? 10.726 -6.645 -2.241 1.00 94.12 169 ALA A CA 1
ATOM 1329 C C . ALA A 1 169 ? 11.767 -5.695 -2.840 1.00 94.12 169 ALA A C 1
ATOM 1331 O O . ALA A 1 169 ? 11.487 -4.535 -3.148 1.00 94.12 169 ALA A O 1
ATOM 1332 N N . THR A 1 170 ? 12.959 -6.230 -3.098 1.00 95.00 170 THR A N 1
ATOM 1333 C CA . THR A 1 170 ? 14.040 -5.507 -3.780 1.00 95.00 170 THR A CA 1
ATOM 1334 C C . THR A 1 170 ? 13.860 -5.490 -5.295 1.00 95.00 170 THR A C 1
ATOM 1336 O O . THR A 1 170 ? 14.453 -4.655 -5.970 1.00 95.00 170 THR A O 1
ATOM 1339 N N . SER A 1 171 ? 13.003 -6.346 -5.861 1.00 96.38 171 SER A N 1
ATOM 1340 C CA . SER A 1 171 ? 12.584 -6.260 -7.262 1.00 96.38 171 SER A CA 1
ATOM 1341 C C . SER A 1 171 ? 11.084 -6.000 -7.369 1.00 96.38 171 SER A C 1
AT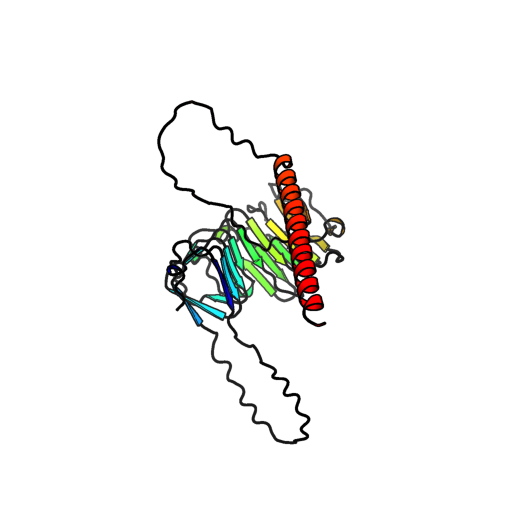OM 1343 O O . SER A 1 171 ? 10.276 -6.761 -6.848 1.00 96.38 171 SER A O 1
ATOM 1345 N N . PHE A 1 172 ? 10.702 -4.936 -8.072 1.00 96.94 172 PHE A N 1
ATOM 1346 C CA . PHE A 1 172 ? 9.314 -4.561 -8.302 1.00 96.94 172 PHE A CA 1
ATOM 1347 C C . PHE A 1 172 ? 9.003 -4.461 -9.799 1.00 96.94 172 PHE A C 1
ATOM 1349 O O . PHE A 1 172 ? 9.693 -3.759 -10.543 1.00 96.94 172 PHE A O 1
ATOM 1356 N N . LYS A 1 173 ? 7.937 -5.130 -10.249 1.00 97.94 173 LYS A N 1
ATOM 1357 C CA . LYS A 1 173 ? 7.476 -5.103 -11.645 1.00 97.94 173 LYS A CA 1
ATOM 1358 C C . LYS A 1 173 ? 6.160 -4.350 -11.789 1.00 97.94 173 LYS A C 1
ATOM 1360 O O . LYS A 1 173 ? 5.137 -4.768 -11.253 1.00 97.94 173 LYS A O 1
ATOM 1365 N N . ALA A 1 174 ? 6.160 -3.289 -12.586 1.00 98.25 174 ALA A N 1
ATOM 1366 C CA . ALA A 1 174 ? 4.953 -2.577 -12.994 1.00 98.25 174 ALA A CA 1
ATOM 1367 C C . ALA A 1 174 ? 4.539 -3.040 -14.400 1.00 98.25 174 ALA A C 1
ATOM 1369 O O . ALA A 1 174 ? 5.222 -2.759 -15.383 1.00 98.25 174 ALA A O 1
ATOM 1370 N N . SER A 1 175 ? 3.420 -3.750 -14.512 1.00 98.19 175 SER A N 1
ATOM 1371 C CA . SER A 1 175 ? 2.907 -4.326 -15.763 1.00 98.19 175 SER A CA 1
ATOM 1372 C C . SER A 1 175 ? 1.600 -3.666 -16.185 1.00 98.19 175 SER A C 1
ATOM 1374 O O . SER A 1 175 ? 0.812 -3.276 -15.330 1.00 98.19 175 SER A O 1
ATOM 1376 N N . ILE A 1 176 ? 1.322 -3.581 -17.484 1.00 98.19 176 ILE A N 1
ATOM 1377 C CA . ILE A 1 176 ? 0.059 -3.032 -18.000 1.00 98.19 176 ILE A CA 1
ATOM 1378 C C . ILE A 1 176 ? -0.612 -3.987 -18.9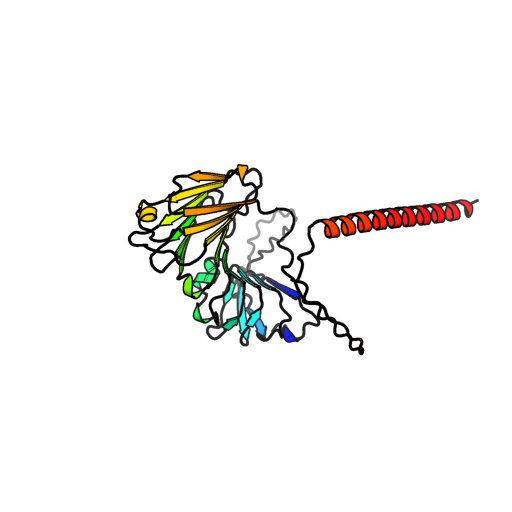93 1.00 98.19 176 ILE A C 1
ATOM 1380 O O . ILE A 1 176 ? -0.007 -4.424 -19.980 1.00 98.19 176 ILE A O 1
ATOM 1384 N N . ASP A 1 177 ? -1.882 -4.299 -18.740 1.00 97.88 177 ASP A N 1
ATOM 1385 C CA . ASP A 1 177 ? -2.676 -5.181 -19.595 1.00 97.88 177 ASP A CA 1
ATOM 1386 C C . ASP A 1 177 ? -3.111 -4.487 -20.894 1.00 97.88 177 ASP A C 1
ATOM 1388 O O . ASP A 1 177 ? -3.100 -3.262 -21.041 1.00 97.88 177 ASP A O 1
ATOM 1392 N N . GLN A 1 178 ? -3.507 -5.296 -21.875 1.00 96.88 178 GLN A N 1
ATOM 1393 C CA . GLN A 1 178 ? -4.008 -4.794 -23.149 1.00 96.88 178 GLN A CA 1
ATOM 1394 C C . GLN A 1 178 ? -5.325 -4.022 -22.964 1.00 96.88 178 GLN A C 1
ATOM 1396 O O . GLN A 1 178 ? -6.221 -4.448 -22.237 1.00 96.88 178 GLN A O 1
ATOM 1401 N N . GLY A 1 179 ? -5.472 -2.907 -23.685 1.00 96.19 179 GLY A N 1
ATOM 1402 C CA . GLY A 1 179 ? -6.701 -2.105 -23.684 1.00 96.19 179 GLY A CA 1
ATOM 1403 C C . GLY A 1 179 ? -6.839 -1.152 -22.494 1.00 96.19 179 GLY A C 1
ATOM 1404 O O . GLY A 1 179 ? -7.905 -0.559 -22.309 1.00 96.19 179 GLY A O 1
ATOM 1405 N N . VAL A 1 180 ? -5.783 -0.990 -21.693 1.00 97.56 180 VAL A N 1
ATOM 1406 C CA . VAL A 1 180 ? -5.698 0.043 -20.656 1.00 97.56 180 VAL A CA 1
ATOM 1407 C C . VAL A 1 180 ? -5.306 1.365 -21.307 1.00 97.56 180 VAL A C 1
ATOM 1409 O O . VAL A 1 180 ? -4.155 1.586 -21.656 1.00 97.56 180 VAL A O 1
ATOM 1412 N N . GLU A 1 181 ? -6.280 2.256 -21.468 1.00 97.06 181 GLU A N 1
ATOM 1413 C CA . GLU A 1 181 ? -6.057 3.580 -22.069 1.00 97.06 181 GLU A CA 1
ATOM 1414 C C . GLU A 1 181 ? -5.832 4.681 -21.021 1.00 97.06 181 GLU A C 1
ATOM 1416 O O . GLU A 1 181 ? -5.407 5.785 -21.360 1.00 97.06 181 GLU A O 1
ATOM 1421 N N . LYS A 1 182 ? -6.170 4.416 -19.752 1.00 96.06 182 LYS A N 1
ATOM 1422 C CA . LYS A 1 182 ? -6.099 5.387 -18.656 1.00 96.06 182 LYS A CA 1
ATOM 1423 C C . LYS A 1 182 ? -5.972 4.684 -17.306 1.00 96.06 182 LYS A C 1
ATOM 1425 O O . LYS A 1 182 ? -6.665 3.699 -17.064 1.00 96.06 182 LYS A O 1
ATOM 1430 N N . ILE A 1 183 ? -5.149 5.242 -16.421 1.00 95.00 183 ILE A N 1
ATOM 1431 C CA . ILE A 1 183 ? -5.061 4.870 -15.003 1.00 95.00 183 ILE A CA 1
ATOM 1432 C C . ILE A 1 183 ? -5.468 6.110 -14.200 1.00 95.00 183 ILE A C 1
ATOM 1434 O O . ILE A 1 183 ? -4.817 7.147 -14.280 1.00 95.00 183 ILE A O 1
ATOM 1438 N N . GLU A 1 184 ? -6.597 6.038 -13.494 1.00 91.31 184 GLU A N 1
ATOM 1439 C CA . GLU A 1 184 ? -7.259 7.215 -12.895 1.00 91.31 184 GLU A CA 1
ATOM 1440 C C . GLU A 1 184 ? -6.885 7.476 -11.435 1.00 91.31 184 GLU A C 1
ATOM 1442 O O . GLU A 1 184 ? -7.556 8.250 -10.757 1.00 91.31 184 GLU A O 1
ATOM 1447 N N . TYR A 1 185 ? -5.839 6.825 -10.941 1.00 91.31 185 TYR A N 1
ATOM 1448 C CA . TYR A 1 185 ? -5.383 6.957 -9.568 1.00 91.31 185 TYR A CA 1
ATOM 1449 C C . TYR A 1 185 ? -3.854 7.086 -9.535 1.00 91.31 185 TYR A C 1
ATOM 1451 O O . TYR A 1 185 ? -3.158 6.312 -10.199 1.00 91.31 185 TYR A O 1
ATOM 1459 N N . PRO A 1 186 ? -3.320 8.053 -8.775 1.00 91.25 186 PRO A N 1
ATOM 1460 C CA . PRO A 1 186 ? -1.936 8.050 -8.329 1.00 91.25 186 PRO A CA 1
ATOM 1461 C C . PRO A 1 186 ? -1.561 6.722 -7.675 1.00 91.25 186 PRO A C 1
ATOM 1463 O O . PRO A 1 186 ? -2.327 6.162 -6.883 1.00 91.25 186 PRO A O 1
ATOM 1466 N N . PHE A 1 187 ? -0.370 6.235 -8.008 1.00 96.69 187 PHE A N 1
ATOM 1467 C CA . PHE A 1 187 ? 0.151 4.981 -7.489 1.00 96.69 187 PHE A CA 1
ATOM 1468 C C . PHE A 1 187 ? 1.479 5.207 -6.778 1.00 96.69 187 PHE A C 1
ATOM 1470 O O . PHE A 1 187 ? 2.360 5.885 -7.313 1.00 96.69 187 PHE A O 1
ATOM 1477 N N . SER A 1 188 ? 1.641 4.620 -5.598 1.00 97.31 188 SER A N 1
ATOM 1478 C CA . SER A 1 188 ? 2.897 4.664 -4.861 1.00 97.31 188 SER A CA 1
ATOM 1479 C C . SER A 1 188 ? 3.388 3.283 -4.460 1.00 97.31 188 SER A C 1
ATOM 1481 O O . SER A 1 188 ? 2.617 2.356 -4.219 1.00 97.31 188 SER A O 1
ATOM 1483 N N . VAL A 1 189 ? 4.708 3.145 -4.402 1.00 97.25 189 VAL A N 1
ATOM 1484 C CA . VAL A 1 189 ? 5.387 1.963 -3.877 1.00 97.25 189 VAL A CA 1
ATOM 1485 C C . VAL A 1 189 ? 6.396 2.428 -2.844 1.00 97.25 189 VAL A C 1
ATOM 1487 O O . VAL A 1 189 ? 7.268 3.237 -3.147 1.00 97.25 189 VAL A O 1
ATOM 1490 N N . THR A 1 190 ? 6.287 1.915 -1.630 1.00 96.62 190 THR A N 1
ATOM 1491 C CA . THR A 1 190 ? 7.245 2.128 -0.552 1.00 96.62 190 THR A CA 1
ATOM 1492 C C . THR A 1 190 ? 7.987 0.825 -0.313 1.00 96.62 190 THR A C 1
ATOM 1494 O O . THR A 1 190 ? 7.375 -0.187 0.026 1.00 96.62 190 THR A O 1
ATOM 1497 N N . VAL A 1 191 ? 9.302 0.854 -0.518 1.00 94.75 191 VAL A N 1
ATOM 1498 C CA . VAL A 1 191 ? 10.178 -0.301 -0.327 1.00 94.75 191 VAL A CA 1
ATOM 1499 C C . VAL A 1 191 ? 10.857 -0.203 1.038 1.00 94.75 191 VAL A C 1
ATOM 1501 O O . VAL A 1 191 ? 11.656 0.700 1.279 1.00 94.75 191 VAL A O 1
ATOM 1504 N N . GLU A 1 192 ? 10.556 -1.140 1.929 1.00 93.06 192 GLU A N 1
ATOM 1505 C CA . GLU A 1 192 ? 11.152 -1.279 3.260 1.00 93.06 192 GLU A CA 1
ATOM 1506 C C . GLU A 1 192 ? 12.343 -2.248 3.204 1.00 93.06 192 GLU A C 1
ATOM 1508 O O . GLU A 1 192 ? 12.306 -3.359 3.722 1.00 93.06 192 GLU A O 1
ATOM 1513 N N . ALA A 1 193 ? 13.403 -1.818 2.517 1.00 90.25 193 ALA A N 1
ATOM 1514 C CA . ALA A 1 193 ? 14.657 -2.555 2.349 1.00 90.25 193 ALA A CA 1
ATOM 1515 C C . ALA A 1 193 ? 15.789 -1.982 3.228 1.00 90.25 193 ALA A C 1
ATOM 1517 O O . ALA A 1 193 ? 15.675 -0.905 3.827 1.00 90.25 193 ALA A O 1
ATOM 1518 N N . SER A 1 194 ? 16.922 -2.682 3.293 1.00 90.00 194 SER A N 1
ATOM 1519 C CA . SER A 1 194 ? 18.147 -2.129 3.884 1.00 90.00 194 SER A CA 1
ATOM 1520 C C . SER A 1 194 ? 18.740 -1.023 2.994 1.00 90.00 194 SER A C 1
ATOM 1522 O O . SER A 1 194 ? 18.623 -1.066 1.773 1.00 90.00 194 SER A O 1
ATOM 1524 N N . LEU A 1 195 ? 19.446 -0.048 3.585 1.00 90.19 195 LEU A N 1
ATOM 1525 C CA . LEU A 1 195 ? 20.101 1.060 2.855 1.00 90.19 195 LEU A CA 1
ATOM 1526 C C . LEU A 1 195 ? 21.132 0.603 1.809 1.00 90.19 195 LEU A C 1
ATOM 1528 O O . LEU A 1 195 ? 21.471 1.362 0.897 1.00 90.19 195 LEU A O 1
ATOM 1532 N N . GLU A 1 196 ? 21.658 -0.611 1.970 1.00 93.25 196 GLU A N 1
ATOM 1533 C CA . GLU A 1 196 ? 22.701 -1.173 1.110 1.00 93.25 196 GLU A CA 1
ATOM 1534 C C . GLU A 1 196 ? 22.159 -1.989 -0.065 1.00 93.25 196 GLU A C 1
ATOM 1536 O O . GLU A 1 196 ? 22.907 -2.246 -1.016 1.00 93.25 196 GLU A O 1
ATOM 1541 N N . GLU A 1 197 ? 20.888 -2.390 -0.004 1.00 94.25 197 GLU A N 1
ATOM 1542 C CA . GLU A 1 197 ? 20.261 -3.259 -0.995 1.00 94.25 197 GLU A CA 1
ATOM 1543 C C . GLU A 1 197 ? 19.994 -2.517 -2.304 1.00 94.25 197 GLU A C 1
ATOM 1545 O O . GLU A 1 197 ? 19.588 -1.355 -2.325 1.00 94.25 197 GLU A O 1
ATOM 1550 N N . GLU A 1 198 ? 20.247 -3.206 -3.416 1.00 96.75 198 GLU A N 1
ATOM 1551 C CA . GLU A 1 198 ? 19.902 -2.718 -4.747 1.00 96.75 198 GLU A CA 1
ATOM 1552 C C . GLU A 1 198 ? 18.417 -2.952 -4.997 1.00 96.75 198 GLU A C 1
ATOM 1554 O O . GLU A 1 198 ? 17.919 -4.064 -4.828 1.00 96.75 198 GLU A O 1
ATOM 1559 N N . ILE A 1 199 ? 17.720 -1.900 -5.416 1.00 97.19 199 ILE A N 1
ATOM 1560 C CA . ILE A 1 199 ? 16.286 -1.949 -5.678 1.00 97.19 199 ILE A CA 1
ATOM 1561 C C . ILE A 1 199 ? 16.074 -1.826 -7.181 1.00 97.19 199 ILE A C 1
ATOM 1563 O O . ILE A 1 199 ? 16.547 -0.885 -7.814 1.00 97.19 199 ILE A O 1
ATOM 1567 N N . LYS A 1 200 ? 15.346 -2.762 -7.777 1.00 98.19 200 LYS A N 1
ATOM 1568 C CA . LYS A 1 200 ? 15.047 -2.788 -9.207 1.00 98.19 200 LYS A CA 1
ATOM 1569 C C . LYS A 1 200 ? 13.569 -2.513 -9.447 1.00 98.19 200 LYS A C 1
ATOM 1571 O O . LYS A 1 200 ? 12.725 -3.267 -8.979 1.00 98.19 200 LYS A O 1
ATOM 1576 N N . LEU A 1 201 ? 13.269 -1.501 -10.254 1.00 98.38 201 LEU A N 1
ATOM 1577 C CA . LEU A 1 201 ? 11.943 -1.246 -10.813 1.00 98.38 201 LEU A CA 1
ATOM 1578 C C . LEU A 1 201 ? 11.950 -1.576 -12.309 1.00 98.38 201 LEU A C 1
ATOM 1580 O O . LEU A 1 201 ? 12.655 -0.930 -13.081 1.00 98.38 201 LEU A O 1
ATOM 1584 N N . GLU A 1 202 ? 11.154 -2.552 -12.736 1.00 98.50 202 GLU A N 1
ATOM 1585 C CA . GLU A 1 202 ? 11.011 -2.917 -14.149 1.00 98.50 202 GLU A CA 1
ATOM 1586 C C . GLU A 1 202 ? 9.590 -2.649 -14.650 1.00 98.50 202 GLU A C 1
ATOM 1588 O O . GLU A 1 202 ? 8.608 -3.081 -14.046 1.00 98.50 202 GLU A O 1
ATOM 1593 N N . PHE A 1 203 ? 9.479 -1.970 -15.792 1.00 98.50 203 PHE A N 1
ATOM 1594 C CA . PHE A 1 203 ? 8.208 -1.800 -16.491 1.00 98.50 203 PHE A CA 1
ATOM 1595 C C . PHE A 1 203 ? 8.025 -2.888 -17.556 1.00 98.50 203 PHE A C 1
ATOM 1597 O O . PHE A 1 203 ? 8.893 -3.110 -18.404 1.00 98.50 203 PHE A O 1
ATOM 1604 N N . ILE A 1 204 ? 6.880 -3.567 -17.521 1.00 98.00 204 ILE A N 1
ATOM 1605 C CA . ILE A 1 204 ? 6.560 -4.710 -18.381 1.00 98.00 204 ILE A CA 1
ATOM 1606 C C . ILE A 1 204 ? 5.361 -4.387 -19.279 1.00 98.00 204 ILE A C 1
ATOM 1608 O O . ILE A 1 204 ? 4.345 -3.862 -18.821 1.00 98.00 204 ILE A O 1
ATOM 1612 N N . GLY A 1 205 ? 5.468 -4.773 -20.553 1.00 96.44 205 GLY A N 1
ATOM 1613 C CA . GLY A 1 205 ? 4.403 -4.679 -21.554 1.00 96.44 205 GLY A CA 1
ATOM 1614 C C . GLY A 1 205 ? 4.544 -3.474 -22.484 1.00 96.44 205 GLY A C 1
ATOM 1615 O O . GLY A 1 205 ? 4.977 -2.405 -22.079 1.00 96.44 205 GLY A O 1
ATOM 1616 N N . ASP A 1 206 ? 4.148 -3.630 -23.746 1.00 96.56 206 ASP A N 1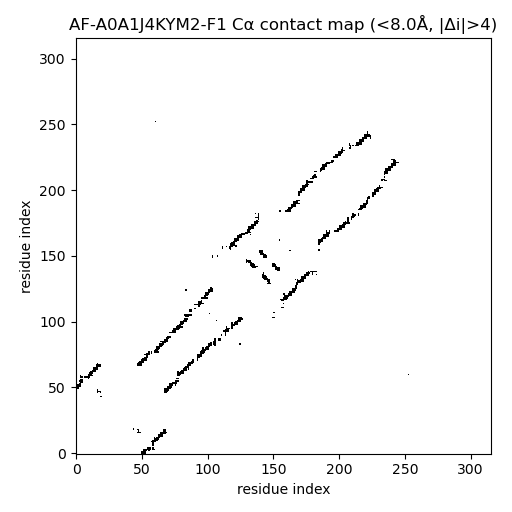
ATOM 1617 C CA . ASP A 1 206 ? 4.226 -2.542 -24.733 1.00 96.56 206 ASP A CA 1
ATOM 1618 C C . ASP A 1 206 ? 3.022 -1.588 -24.666 1.00 96.56 206 ASP A C 1
ATOM 1620 O O . ASP A 1 206 ? 3.042 -0.536 -25.306 1.00 96.56 206 ASP A O 1
ATOM 1624 N N . ASN A 1 207 ? 1.979 -1.932 -23.899 1.00 97.81 207 ASN A N 1
ATOM 1625 C CA . ASN A 1 207 ? 0.724 -1.170 -23.861 1.00 97.81 207 ASN A CA 1
ATOM 1626 C C . ASN A 1 207 ? 0.840 0.143 -23.065 1.00 97.81 207 ASN A C 1
ATOM 1628 O O . ASN A 1 207 ? -0.075 0.956 -23.089 1.00 97.81 207 ASN A O 1
ATOM 1632 N N . TRP A 1 208 ? 1.975 0.420 -22.407 1.00 97.75 208 TRP A N 1
ATOM 1633 C CA . TRP A 1 208 ? 2.207 1.712 -21.743 1.00 97.75 208 TRP A CA 1
ATOM 1634 C C . TRP A 1 208 ? 2.112 2.895 -22.719 1.00 97.75 208 TRP A C 1
ATOM 1636 O O . TRP A 1 208 ? 1.729 3.999 -22.331 1.00 97.75 208 TRP A O 1
ATOM 1646 N N . LYS A 1 209 ? 2.424 2.663 -24.000 1.00 96.56 209 LYS A N 1
ATOM 1647 C CA . LYS A 1 209 ? 2.293 3.661 -25.073 1.00 96.56 209 LYS A CA 1
ATOM 1648 C C . LYS A 1 209 ? 0.836 4.007 -25.410 1.00 96.56 209 LYS A C 1
ATOM 1650 O O . LYS A 1 209 ? 0.596 5.053 -26.002 1.00 96.56 209 LYS A O 1
ATOM 1655 N N . ASP A 1 210 ? -0.107 3.140 -25.042 1.00 97.31 210 ASP A N 1
ATOM 1656 C CA . ASP A 1 210 ? -1.532 3.292 -25.351 1.00 97.31 210 ASP A CA 1
ATOM 1657 C C . ASP A 1 210 ? -2.258 4.156 -24.302 1.00 97.31 210 ASP A C 1
ATOM 1659 O O . ASP A 1 210 ? -3.422 4.523 -24.490 1.00 97.31 210 ASP A O 1
ATOM 1663 N N . LEU A 1 211 ? -1.571 4.519 -23.210 1.00 97.56 211 LEU A N 1
ATOM 1664 C CA . LEU A 1 211 ? -2.071 5.478 -22.231 1.00 97.56 211 LEU A CA 1
ATOM 1665 C C . LEU A 1 211 ? -2.261 6.857 -22.875 1.00 97.56 211 LEU A C 1
ATOM 1667 O O . LEU A 1 211 ? -1.333 7.432 -23.444 1.00 97.56 211 LEU A O 1
ATOM 1671 N N . LYS A 1 212 ? -3.474 7.401 -22.751 1.00 96.62 212 LYS A N 1
ATOM 1672 C CA . LYS A 1 212 ? -3.840 8.733 -23.260 1.00 96.62 212 LYS A CA 1
ATOM 1673 C C . LYS A 1 212 ? -3.256 9.862 -22.417 1.00 96.62 212 LYS A C 1
ATOM 1675 O O . LYS A 1 212 ? -2.913 10.911 -22.955 1.00 96.62 212 LYS A O 1
ATOM 1680 N N . ASP A 1 213 ? -3.154 9.621 -21.115 1.00 96.06 213 ASP A N 1
ATOM 1681 C CA . ASP A 1 213 ? -2.627 10.548 -20.121 1.00 96.06 213 ASP A CA 1
ATOM 1682 C C . ASP A 1 213 ? -1.349 9.967 -19.508 1.00 96.06 213 ASP A C 1
ATOM 1684 O O . ASP A 1 213 ? -1.184 8.746 -19.432 1.00 96.06 213 ASP A O 1
ATOM 1688 N N . LYS A 1 214 ? -0.452 10.834 -19.029 1.00 95.88 214 LYS A N 1
ATOM 1689 C CA . LYS A 1 214 ? 0.727 10.370 -18.296 1.00 95.88 214 LYS A CA 1
ATOM 1690 C C . LYS A 1 214 ? 0.314 9.722 -16.978 1.00 95.88 214 LYS A C 1
ATOM 1692 O O . LYS A 1 214 ? -0.457 10.293 -16.208 1.00 95.88 214 LYS A O 1
ATOM 1697 N N . PHE A 1 215 ? 0.873 8.553 -16.701 1.00 96.25 215 PHE A N 1
ATOM 1698 C CA . PHE A 1 215 ? 0.714 7.868 -15.428 1.00 96.25 215 PHE A CA 1
ATOM 1699 C C . PHE A 1 215 ? 1.743 8.386 -14.421 1.00 96.25 215 PHE A C 1
ATOM 1701 O O . PHE A 1 215 ? 2.939 8.382 -14.708 1.00 96.25 215 PHE A O 1
ATOM 1708 N N . SER A 1 216 ? 1.280 8.825 -13.250 1.00 95.75 216 SER A N 1
ATOM 1709 C CA . SER A 1 216 ? 2.145 9.270 -12.156 1.00 95.75 216 SER A CA 1
ATOM 1710 C C . SER A 1 216 ? 2.369 8.132 -11.163 1.00 95.75 216 SER A C 1
ATOM 1712 O O . SER A 1 216 ? 1.415 7.601 -10.589 1.00 95.75 216 SER A O 1
ATOM 1714 N N . MET A 1 217 ? 3.637 7.778 -10.965 1.00 97.19 217 MET A N 1
ATOM 1715 C CA . MET A 1 217 ? 4.091 6.770 -10.017 1.00 97.19 217 MET A CA 1
ATOM 1716 C C . MET A 1 217 ? 5.106 7.384 -9.054 1.00 97.19 217 MET A C 1
ATOM 1718 O O . MET A 1 217 ? 6.062 8.032 -9.481 1.00 97.19 217 MET A O 1
ATOM 1722 N N . LYS A 1 218 ? 4.925 7.138 -7.757 1.00 97.81 218 LYS A N 1
ATOM 1723 C CA . LYS A 1 218 ? 5.892 7.501 -6.716 1.00 97.81 218 LYS A CA 1
ATOM 1724 C C . LYS A 1 218 ? 6.570 6.258 -6.168 1.00 97.81 218 LYS A C 1
ATOM 1726 O O . LYS A 1 218 ? 5.914 5.245 -5.942 1.00 97.81 218 LYS A O 1
ATOM 1731 N N . MET A 1 219 ? 7.869 6.337 -5.930 1.00 97.69 219 MET A N 1
ATOM 1732 C CA . MET A 1 219 ? 8.632 5.263 -5.317 1.00 97.69 219 MET A CA 1
ATOM 1733 C C . MET A 1 219 ? 9.427 5.806 -4.133 1.00 97.69 219 MET A C 1
ATOM 1735 O O . MET A 1 219 ? 10.365 6.580 -4.310 1.00 97.69 219 MET A O 1
ATOM 1739 N N . ASN A 1 220 ? 9.049 5.394 -2.927 1.00 96.94 220 ASN A N 1
ATOM 1740 C CA . ASN A 1 220 ? 9.781 5.702 -1.708 1.00 96.94 220 ASN A CA 1
ATOM 1741 C C . ASN A 1 220 ? 10.739 4.553 -1.417 1.00 96.94 220 ASN A C 1
ATOM 1743 O O . ASN A 1 220 ? 10.313 3.409 -1.270 1.00 96.94 220 ASN A O 1
ATOM 1747 N N . VAL A 1 221 ? 12.027 4.853 -1.332 1.00 96.44 221 VAL A N 1
ATOM 1748 C CA . VAL A 1 221 ? 13.073 3.859 -1.074 1.00 96.44 221 VAL A CA 1
ATOM 1749 C C . VAL A 1 221 ? 14.000 4.328 0.041 1.00 96.44 221 VAL A C 1
ATOM 1751 O O . VAL A 1 221 ? 14.096 5.526 0.281 1.00 96.44 221 VAL A O 1
ATOM 1754 N N . PRO A 1 222 ? 14.747 3.435 0.701 1.00 94.62 222 PRO A N 1
ATOM 1755 C CA . PRO A 1 222 ? 15.746 3.828 1.693 1.00 94.62 222 PRO A CA 1
ATOM 1756 C C . PRO A 1 222 ? 16.881 4.661 1.084 1.00 94.62 222 PRO A C 1
ATOM 1758 O O . PRO A 1 222 ? 17.384 5.596 1.703 1.00 94.62 222 PRO A O 1
ATOM 1761 N N . ASN A 1 223 ? 17.294 4.309 -0.137 1.00 95.12 223 ASN A N 1
ATOM 1762 C CA . ASN A 1 223 ? 18.421 4.921 -0.826 1.00 95.12 223 ASN A CA 1
ATOM 1763 C C . ASN A 1 223 ? 18.157 5.014 -2.337 1.00 95.12 223 ASN A C 1
ATOM 1765 O O . ASN A 1 223 ? 18.275 4.028 -3.063 1.00 95.12 223 ASN A O 1
ATOM 1769 N N . GLN A 1 224 ? 17.832 6.213 -2.826 1.00 96.19 224 GLN A N 1
ATOM 1770 C CA . GLN A 1 224 ? 17.557 6.447 -4.249 1.00 96.19 224 GLN A CA 1
ATOM 1771 C C . GLN A 1 224 ? 18.743 6.137 -5.180 1.00 96.19 224 GLN A C 1
ATOM 1773 O O . GLN A 1 224 ? 18.527 5.792 -6.339 1.00 96.19 224 GLN A O 1
ATOM 1778 N N . GLU A 1 225 ? 19.988 6.218 -4.693 1.00 96.38 225 GLU A N 1
ATOM 1779 C CA . GLU A 1 225 ? 21.187 5.938 -5.504 1.00 96.38 225 GLU A CA 1
ATOM 1780 C C . GLU A 1 225 ? 21.333 4.446 -5.835 1.00 96.38 225 GLU A C 1
ATOM 1782 O O . GLU A 1 225 ? 22.064 4.079 -6.753 1.00 96.38 225 GLU A O 1
ATOM 1787 N N . LYS A 1 226 ? 20.619 3.585 -5.101 1.00 96.81 226 LYS A N 1
ATOM 1788 C CA . LYS A 1 226 ? 20.592 2.130 -5.285 1.00 96.81 226 LYS A CA 1
ATOM 1789 C C . LYS A 1 226 ? 19.434 1.661 -6.166 1.00 96.81 226 LYS A C 1
ATOM 1791 O O . LYS A 1 226 ? 19.260 0.455 -6.344 1.00 96.81 226 LYS A O 1
ATOM 1796 N N . VAL A 1 227 ? 18.640 2.584 -6.717 1.00 98.12 227 VAL A N 1
ATOM 1797 C CA . VAL A 1 227 ? 17.498 2.239 -7.566 1.00 98.12 227 VAL A CA 1
ATOM 1798 C C . VAL A 1 227 ? 17.924 2.108 -9.024 1.00 98.12 227 VAL A C 1
ATOM 1800 O O . VAL A 1 227 ? 18.379 3.064 -9.649 1.00 98.12 227 VAL A O 1
ATOM 1803 N N . THR A 1 228 ? 17.697 0.929 -9.594 1.00 98.38 228 THR A N 1
ATOM 1804 C CA . THR A 1 228 ? 17.815 0.673 -11.030 1.00 98.38 228 THR A CA 1
ATOM 1805 C C . THR A 1 228 ? 16.431 0.657 -11.661 1.00 98.38 228 THR A C 1
ATOM 1807 O O . THR A 1 228 ? 15.549 -0.079 -11.223 1.00 98.38 228 THR A O 1
ATOM 1810 N N . ILE A 1 229 ? 16.244 1.449 -12.717 1.00 98.44 229 ILE A N 1
ATOM 1811 C CA . ILE A 1 229 ? 14.993 1.493 -13.478 1.00 98.44 229 ILE A CA 1
ATOM 1812 C C . ILE A 1 229 ? 15.213 0.840 -14.840 1.00 98.44 229 ILE A C 1
ATOM 1814 O O . ILE A 1 229 ? 16.071 1.267 -15.612 1.00 98.44 229 ILE A O 1
ATOM 1818 N N . GLU A 1 230 ? 14.388 -0.146 -15.172 1.00 98.50 230 GLU A N 1
ATOM 1819 C CA . GLU A 1 230 ? 14.420 -0.843 -16.453 1.00 98.50 230 GLU A CA 1
ATOM 1820 C C . GLU A 1 230 ? 13.163 -0.566 -17.281 1.00 98.50 230 GLU A C 1
ATOM 1822 O O . GLU A 1 230 ? 12.041 -0.590 -16.775 1.00 98.50 230 GLU A O 1
ATOM 1827 N N . LYS A 1 231 ? 13.361 -0.341 -18.589 1.00 97.75 231 LYS A N 1
ATOM 1828 C CA . LYS A 1 231 ? 12.293 -0.208 -19.601 1.00 97.75 231 LYS A CA 1
ATOM 1829 C C . LYS A 1 231 ? 11.257 0.887 -19.305 1.00 97.75 231 LYS A C 1
ATOM 1831 O O . LYS A 1 231 ? 10.100 0.753 -19.690 1.00 97.75 231 LYS A O 1
ATOM 1836 N N . ARG A 1 232 ? 11.663 1.985 -18.655 1.00 97.88 232 ARG A N 1
ATOM 1837 C CA . ARG A 1 232 ? 10.769 3.110 -18.335 1.00 97.88 232 ARG A CA 1
ATOM 1838 C C . ARG A 1 232 ? 10.029 3.619 -19.590 1.00 97.88 232 ARG A C 1
ATOM 1840 O O . ARG A 1 232 ? 10.690 4.136 -20.491 1.00 97.88 232 ARG A O 1
ATOM 1847 N N . PRO A 1 233 ? 8.689 3.544 -19.637 1.00 97.44 233 PRO A N 1
ATOM 1848 C CA . PRO A 1 233 ? 7.907 4.078 -20.744 1.00 97.44 233 PRO A CA 1
ATOM 1849 C C . PRO A 1 233 ? 7.865 5.611 -20.726 1.00 97.44 233 PRO A C 1
ATOM 1851 O O . PRO A 1 233 ? 7.892 6.228 -19.660 1.00 97.44 233 PRO A O 1
ATOM 1854 N N . GLU A 1 234 ? 7.720 6.234 -21.899 1.00 96.81 234 GLU A N 1
ATOM 1855 C CA . GLU A 1 234 ? 7.616 7.701 -22.030 1.00 96.81 234 GLU A CA 1
ATOM 1856 C C . GLU A 1 234 ? 6.369 8.276 -21.337 1.00 96.81 234 GLU A C 1
ATOM 1858 O O . GLU A 1 234 ? 6.404 9.384 -20.800 1.00 96.81 234 GLU A O 1
ATOM 1863 N N . ASN A 1 235 ? 5.287 7.494 -21.287 1.00 96.12 235 ASN A N 1
ATOM 1864 C CA . ASN A 1 235 ? 4.019 7.877 -20.663 1.00 96.12 235 ASN A CA 1
ATOM 1865 C C . ASN A 1 235 ? 4.004 7.702 -19.133 1.00 96.12 235 ASN A C 1
ATOM 1867 O O . ASN A 1 235 ? 2.940 7.798 -18.526 1.00 96.12 235 ASN A O 1
ATOM 1871 N N . VAL A 1 236 ? 5.156 7.449 -18.498 1.00 97.56 236 VAL A N 1
ATOM 1872 C CA . VAL A 1 236 ? 5.267 7.295 -17.040 1.00 97.56 236 VAL A CA 1
ATOM 1873 C C . VAL A 1 236 ? 6.122 8.405 -16.422 1.00 97.56 236 VAL A C 1
ATOM 1875 O O . VAL A 1 236 ? 7.332 8.532 -16.662 1.00 97.56 236 VAL A O 1
ATOM 1878 N N . GLU A 1 237 ? 5.495 9.190 -15.549 1.00 97.56 237 GLU A N 1
ATOM 1879 C CA . GLU A 1 237 ? 6.156 10.122 -14.639 1.00 97.56 237 GLU A CA 1
ATOM 1880 C C . GLU A 1 237 ? 6.480 9.402 -13.335 1.00 97.56 237 GLU A C 1
ATOM 1882 O O . GLU A 1 237 ? 5.600 9.133 -12.525 1.00 97.56 237 GLU A O 1
ATOM 1887 N N . LEU A 1 238 ? 7.758 9.072 -13.164 1.00 97.81 238 LEU A N 1
ATOM 1888 C CA . LEU A 1 238 ? 8.278 8.415 -11.975 1.00 97.81 238 LEU A CA 1
ATOM 1889 C C . LEU A 1 238 ? 8.995 9.438 -11.090 1.00 97.81 238 LEU A C 1
ATOM 1891 O O . LEU A 1 238 ? 9.981 10.040 -11.527 1.00 97.81 238 LEU A O 1
ATOM 1895 N N . GLU A 1 239 ? 8.510 9.592 -9.863 1.00 97.94 239 GLU A N 1
ATOM 1896 C CA . GLU A 1 239 ? 9.166 10.315 -8.772 1.00 97.94 239 GLU A CA 1
ATOM 1897 C C . GLU A 1 239 ? 9.792 9.291 -7.820 1.00 97.94 239 GLU A C 1
ATOM 1899 O O . GLU A 1 239 ? 9.105 8.384 -7.356 1.00 97.94 239 GLU A O 1
ATOM 1904 N N . ILE A 1 240 ? 11.093 9.417 -7.549 1.00 97.56 240 ILE A N 1
ATOM 1905 C CA . ILE A 1 240 ? 11.789 8.591 -6.557 1.00 97.56 240 ILE A CA 1
ATOM 1906 C C . ILE A 1 240 ? 12.201 9.501 -5.411 1.00 97.56 240 ILE A C 1
ATOM 1908 O O . ILE A 1 240 ? 12.864 10.513 -5.634 1.00 97.56 240 ILE A O 1
ATOM 1912 N N . SER A 1 241 ? 11.822 9.120 -4.199 1.00 96.00 241 SER A N 1
ATOM 1913 C CA . SER A 1 241 ? 12.180 9.808 -2.965 1.00 96.00 241 SER A CA 1
ATOM 1914 C C . SER A 1 241 ? 12.915 8.854 -2.039 1.00 96.00 241 SER A C 1
ATOM 1916 O O . SER A 1 241 ? 12.498 7.713 -1.831 1.00 96.00 241 SER A O 1
ATOM 1918 N N . SER A 1 242 ? 14.003 9.338 -1.442 1.00 92.19 242 SER A N 1
ATOM 1919 C CA . SER A 1 242 ? 14.563 8.679 -0.269 1.00 92.19 242 SER A CA 1
ATOM 1920 C C . SER A 1 242 ? 13.609 8.905 0.901 1.00 92.19 242 SER A C 1
ATOM 1922 O O . SER A 1 242 ? 13.357 10.049 1.282 1.00 92.19 242 SER A O 1
ATOM 1924 N N . GLY A 1 243 ? 13.060 7.832 1.461 1.00 76.56 243 GLY A N 1
ATOM 1925 C CA . GLY A 1 243 ? 12.406 7.902 2.756 1.00 76.56 243 GLY A CA 1
ATOM 1926 C C . GLY A 1 243 ? 13.474 8.222 3.790 1.00 76.56 243 GLY A C 1
ATOM 1927 O O . GLY A 1 243 ? 14.438 7.467 3.918 1.00 76.56 243 GLY A O 1
ATOM 1928 N N . ASP A 1 244 ? 13.334 9.335 4.510 1.00 65.25 244 ASP A N 1
ATOM 1929 C CA . ASP A 1 244 ? 14.155 9.578 5.692 1.00 65.25 244 ASP A CA 1
ATOM 1930 C C . ASP A 1 244 ? 13.913 8.404 6.653 1.00 65.25 244 ASP A C 1
ATOM 1932 O O . ASP A 1 244 ? 12.914 8.349 7.368 1.00 65.25 244 ASP A O 1
ATOM 1936 N N . GLN A 1 245 ? 14.840 7.440 6.685 1.00 52.88 245 GLN A N 1
ATOM 1937 C CA . GLN A 1 245 ? 14.840 6.371 7.691 1.00 52.88 245 GLN A CA 1
ATOM 1938 C C . GLN A 1 245 ? 14.997 6.936 9.117 1.00 52.88 245 GLN A C 1
ATOM 1940 O O . GLN A 1 245 ? 14.859 6.218 10.108 1.00 52.88 245 GLN A O 1
ATOM 1945 N N . GLY A 1 246 ? 15.230 8.245 9.240 1.00 43.91 246 GLY A N 1
ATOM 1946 C CA . GLY A 1 246 ? 15.021 9.009 10.455 1.00 43.91 246 GLY A CA 1
ATOM 1947 C C . GLY A 1 246 ? 13.536 9.243 10.738 1.00 43.91 246 GLY A C 1
ATOM 1948 O O . GLY A 1 246 ? 13.040 10.345 10.559 1.00 43.91 246 GLY A O 1
ATOM 1949 N N . GLN A 1 247 ? 12.871 8.236 11.310 1.00 40.06 247 GLN A N 1
ATOM 1950 C CA . GLN A 1 247 ? 11.811 8.470 12.297 1.00 40.06 247 GLN A CA 1
ATOM 1951 C C . GLN A 1 247 ? 10.505 9.109 11.765 1.00 40.06 247 GLN A C 1
ATOM 1953 O O . GLN A 1 247 ? 10.120 10.191 12.197 1.00 40.06 247 GLN A O 1
ATOM 1958 N N . SER A 1 248 ? 9.733 8.409 10.923 1.00 38.94 248 SER A N 1
ATOM 1959 C CA . SER A 1 248 ? 8.295 8.720 10.785 1.00 38.94 248 SER A CA 1
ATOM 1960 C C . SER A 1 248 ? 7.418 7.499 10.473 1.00 38.94 248 SER A C 1
ATOM 1962 O O . SER A 1 248 ? 6.666 7.446 9.510 1.00 38.94 248 SER A O 1
ATOM 1964 N N . THR A 1 249 ? 7.475 6.505 11.356 1.00 42.16 249 THR A N 1
ATOM 1965 C CA . THR A 1 249 ? 6.258 5.793 11.800 1.00 42.16 249 THR A CA 1
ATOM 1966 C C . THR A 1 249 ? 5.668 6.433 13.065 1.00 42.16 249 THR A C 1
ATOM 1968 O O . THR A 1 249 ? 4.773 5.879 13.694 1.00 42.16 249 THR A O 1
ATOM 1971 N N . GLY A 1 250 ? 6.160 7.615 13.450 1.00 42.16 250 GLY A N 1
ATOM 1972 C CA . GLY A 1 250 ? 5.625 8.409 14.545 1.00 42.16 250 GLY A CA 1
ATOM 1973 C C . GLY A 1 250 ? 4.632 9.441 14.033 1.00 42.16 250 GLY A C 1
ATOM 1974 O O . GLY A 1 250 ? 5.045 10.450 13.477 1.00 42.16 250 GLY A O 1
ATOM 1975 N N . ASP A 1 251 ? 3.353 9.166 14.277 1.00 39.25 251 ASP A N 1
ATOM 1976 C CA . ASP A 1 251 ? 2.335 10.167 14.597 1.00 39.25 251 ASP A CA 1
ATOM 1977 C C . ASP A 1 251 ? 2.179 11.312 13.570 1.00 39.25 251 ASP A C 1
ATOM 1979 O O . ASP A 1 251 ? 2.748 12.395 13.696 1.00 39.25 251 ASP A O 1
ATOM 1983 N N . ILE A 1 252 ? 1.305 11.109 12.575 1.00 42.88 252 ILE A N 1
ATOM 1984 C CA . ILE A 1 252 ? 0.672 12.222 11.848 1.00 42.88 252 ILE A CA 1
ATOM 1985 C C . ILE A 1 252 ? -0.378 12.837 12.789 1.00 42.88 252 ILE A C 1
ATOM 1987 O O . ILE A 1 252 ? -1.590 12.722 12.597 1.00 42.88 252 ILE A O 1
ATOM 1991 N N . THR A 1 253 ? 0.083 13.457 13.869 1.00 42.16 253 THR A N 1
ATOM 1992 C CA . THR A 1 253 ? -0.710 14.385 14.668 1.00 42.16 253 THR A CA 1
ATOM 1993 C C . THR A 1 253 ? -0.346 15.788 14.215 1.00 42.16 253 THR A C 1
ATOM 1995 O O . THR A 1 253 ? 0.529 16.447 14.767 1.00 42.16 253 THR A O 1
ATOM 1998 N N . GLU A 1 254 ? -1.035 16.255 13.170 1.00 39.78 254 GLU A N 1
ATOM 1999 C CA . GLU A 1 254 ? -1.173 17.693 12.963 1.00 39.78 254 GLU A CA 1
ATOM 2000 C C . GLU A 1 254 ? -1.762 18.299 14.245 1.00 39.78 254 GLU A C 1
ATOM 2002 O O . GLU A 1 254 ? -2.831 17.905 14.722 1.00 39.78 254 GLU A O 1
ATOM 2007 N N . ASP A 1 255 ? -0.990 19.212 14.821 1.00 39.38 255 ASP A N 1
ATOM 2008 C CA . ASP A 1 255 ? -1.257 19.972 16.030 1.00 39.38 255 ASP A CA 1
ATOM 2009 C C . ASP A 1 255 ? -2.538 20.808 15.845 1.00 39.38 255 ASP A C 1
ATOM 2011 O O . ASP A 1 255 ? -2.528 21.893 15.265 1.00 39.38 255 ASP A O 1
ATOM 2015 N N . ILE A 1 256 ? -3.675 20.273 16.301 1.00 42.94 256 ILE A N 1
ATOM 2016 C CA . ILE A 1 256 ? -4.904 21.040 16.532 1.00 42.94 256 ILE A CA 1
ATOM 2017 C C . ILE A 1 256 ? -5.019 21.239 18.042 1.00 42.94 256 ILE A C 1
ATOM 2019 O O . ILE A 1 256 ? -5.855 20.640 18.721 1.00 42.94 256 ILE A O 1
ATOM 2023 N N . THR A 1 257 ? -4.149 22.078 18.590 1.00 39.09 257 THR A N 1
ATOM 2024 C CA . THR A 1 257 ? -4.379 22.700 19.891 1.00 39.09 257 THR A CA 1
ATOM 2025 C C . THR A 1 257 ? -5.313 23.895 19.691 1.00 39.09 257 THR A C 1
ATOM 2027 O O . THR A 1 257 ? -4.910 25.009 19.372 1.00 39.09 257 THR A O 1
ATOM 2030 N N . GLY A 1 258 ? -6.615 23.635 19.836 1.00 37.78 258 GLY A N 1
ATOM 2031 C CA . GLY A 1 258 ? -7.625 24.672 20.024 1.00 37.78 258 GLY A CA 1
ATOM 2032 C C . GLY A 1 258 ? -7.499 25.260 21.426 1.00 37.78 258 GLY A C 1
ATOM 2033 O O . GLY A 1 258 ? -7.988 24.670 22.388 1.00 37.78 258 GLY A O 1
ATOM 2034 N N . ASP A 1 259 ? -6.828 26.404 21.533 1.00 33.56 259 ASP A N 1
ATOM 2035 C CA . ASP A 1 259 ? -6.798 27.211 22.749 1.00 33.56 259 ASP A CA 1
ATOM 2036 C C . ASP A 1 259 ? -8.055 28.095 22.796 1.00 33.56 259 ASP A C 1
ATOM 2038 O O . ASP A 1 259 ? -8.170 29.108 22.104 1.00 33.56 259 ASP A O 1
ATOM 2042 N N . ASN A 1 260 ? -9.039 27.656 23.584 1.00 44.44 260 ASN A N 1
ATOM 2043 C CA . ASN A 1 260 ? -10.146 28.495 24.022 1.00 44.44 260 ASN A CA 1
ATOM 2044 C C . ASN A 1 260 ? -9.661 29.334 25.204 1.00 44.44 260 ASN A C 1
ATOM 2046 O O . ASN A 1 260 ? -9.732 28.889 26.351 1.00 44.44 260 ASN A O 1
ATOM 2050 N N . THR A 1 261 ? -9.255 30.570 24.926 1.00 40.88 261 THR A N 1
ATOM 2051 C CA . THR A 1 261 ? -9.195 31.602 25.956 1.00 40.88 261 THR A CA 1
ATOM 2052 C C . THR A 1 261 ? -10.018 32.812 25.519 1.00 40.88 261 THR A C 1
ATOM 2054 O O . THR A 1 261 ? -9.595 33.617 24.692 1.00 40.88 261 THR A O 1
ATOM 2057 N N . ASP A 1 262 ? -11.215 32.924 26.098 1.00 44.09 262 ASP A N 1
ATOM 2058 C CA . ASP A 1 262 ? -11.990 34.160 26.158 1.00 44.09 262 ASP A CA 1
ATOM 2059 C C . ASP A 1 262 ? -11.163 35.243 26.866 1.00 44.09 262 ASP A C 1
ATOM 2061 O O . ASP A 1 262 ? -10.803 35.078 28.033 1.00 44.09 262 ASP A O 1
ATOM 2065 N N . ASN A 1 263 ? -10.885 36.358 26.181 1.00 38.97 263 ASN A N 1
ATOM 2066 C CA . ASN A 1 263 ? -10.965 37.692 26.781 1.00 38.97 263 ASN A CA 1
ATOM 2067 C C . ASN A 1 263 ? -10.864 38.822 25.740 1.00 38.97 263 ASN A C 1
ATOM 2069 O O . ASN A 1 263 ? -9.860 39.003 25.059 1.00 38.97 263 ASN A O 1
ATOM 2073 N N . ASP A 1 264 ? -11.965 39.569 25.687 1.00 42.50 264 ASP A N 1
ATOM 2074 C CA . ASP A 1 264 ? -12.165 40.986 25.379 1.00 42.50 264 ASP A CA 1
ATOM 2075 C C . ASP A 1 264 ? -11.092 41.810 24.627 1.00 42.50 264 ASP A C 1
ATOM 2077 O O . ASP A 1 264 ? -10.035 42.161 25.142 1.00 42.50 264 ASP A O 1
ATOM 2081 N N . LYS A 1 265 ? -11.547 42.291 23.459 1.00 45.91 265 LYS A N 1
ATOM 2082 C CA . LYS A 1 265 ? -11.430 43.657 22.907 1.00 45.91 265 LYS A CA 1
ATOM 2083 C C . LYS A 1 265 ? -10.056 44.332 22.894 1.00 45.91 265 LYS A C 1
ATOM 2085 O O . LYS A 1 265 ? -9.640 44.946 23.872 1.00 45.91 265 LYS A O 1
ATOM 2090 N N . SER A 1 266 ? -9.513 44.472 21.684 1.00 42.44 266 SER A N 1
ATOM 2091 C CA . SER A 1 266 ? -9.039 45.753 21.132 1.00 42.44 266 SER A CA 1
ATOM 2092 C C . SER A 1 266 ? -8.968 45.652 19.604 1.00 42.44 266 SER A C 1
ATOM 2094 O O . SER A 1 266 ? -8.477 44.665 19.065 1.00 42.44 266 SER A O 1
ATOM 2096 N N . GLU A 1 267 ? -9.520 46.657 18.931 1.00 44.94 267 GLU A N 1
ATOM 2097 C CA . GLU A 1 267 ? -9.482 46.885 17.484 1.00 44.94 267 GLU A CA 1
ATOM 2098 C C . GLU A 1 267 ? -8.037 47.132 17.012 1.00 44.94 267 GLU A C 1
ATOM 2100 O O . GLU A 1 267 ? -7.306 47.842 17.697 1.00 44.94 267 GLU A O 1
ATOM 2105 N N . ASP A 1 268 ? -7.621 46.568 15.873 1.00 41.44 268 ASP A N 1
ATOM 2106 C CA . ASP A 1 268 ? -7.228 47.318 14.661 1.00 41.44 268 ASP A CA 1
ATOM 2107 C C . ASP A 1 268 ? -6.765 46.339 13.555 1.00 41.44 268 ASP A C 1
ATOM 2109 O O . ASP A 1 268 ? -6.258 45.251 13.830 1.00 41.44 268 ASP A O 1
ATOM 2113 N N . GLY A 1 269 ? -7.026 46.693 12.299 1.00 47.84 269 GLY A N 1
ATOM 2114 C CA . GLY A 1 269 ? -7.042 45.793 11.145 1.00 47.84 269 GLY A CA 1
ATOM 2115 C C . GLY A 1 269 ? -5.689 45.305 10.609 1.00 47.84 269 GLY A C 1
ATOM 2116 O O . GLY A 1 269 ? -4.633 45.894 10.824 1.00 47.84 269 GLY A O 1
ATOM 2117 N N . GLY A 1 270 ? -5.748 44.234 9.811 1.00 37.47 270 GLY A N 1
ATOM 2118 C CA . GLY A 1 270 ? -4.628 43.780 8.987 1.00 37.47 270 GLY A CA 1
ATOM 2119 C C . GLY A 1 270 ? -4.879 42.430 8.318 1.00 37.47 270 GLY A C 1
ATOM 2120 O O . GLY A 1 270 ? -4.919 41.404 8.988 1.00 37.47 270 GLY A O 1
ATOM 2121 N N . ASP A 1 271 ? -5.037 42.452 6.994 1.00 40.34 271 ASP A N 1
ATOM 2122 C CA . ASP A 1 271 ? -5.277 41.314 6.098 1.00 40.34 271 ASP A CA 1
ATOM 2123 C C . ASP A 1 271 ? -4.380 40.089 6.353 1.00 40.34 271 ASP A C 1
ATOM 2125 O O . ASP A 1 271 ? -3.146 40.153 6.336 1.00 40.34 271 ASP A O 1
ATOM 2129 N N . GLY A 1 272 ? -5.027 38.932 6.512 1.00 44.16 272 GLY A N 1
ATOM 2130 C CA . GLY A 1 272 ? -4.397 37.631 6.697 1.00 44.16 272 GLY A CA 1
ATOM 2131 C C . GLY A 1 272 ? -3.880 37.025 5.392 1.00 44.16 272 GLY A C 1
ATOM 2132 O O . GLY A 1 272 ? -4.609 36.341 4.679 1.00 44.16 272 GLY A O 1
ATOM 2133 N N . GLN A 1 273 ? -2.583 37.185 5.129 1.00 44.28 273 GLN A N 1
ATOM 2134 C CA . GLN A 1 273 ? -1.805 36.232 4.333 1.00 44.28 273 GLN A CA 1
ATOM 2135 C C . GLN A 1 273 ? -0.949 35.391 5.281 1.00 44.28 273 GLN A C 1
ATOM 2137 O O . GLN A 1 273 ? 0.043 35.872 5.831 1.00 44.28 273 GLN A O 1
ATOM 2142 N N . GLY A 1 274 ? -1.331 34.125 5.465 1.00 43.09 274 GLY A N 1
ATOM 2143 C CA . GLY A 1 274 ? -0.564 33.135 6.218 1.00 43.09 274 GLY A CA 1
ATOM 2144 C C . GLY A 1 274 ? 0.809 32.907 5.586 1.00 43.09 274 GLY A C 1
ATOM 2145 O O . GLY A 1 274 ? 0.972 32.084 4.686 1.00 43.09 274 GLY A O 1
ATOM 2146 N N . LYS A 1 275 ? 1.813 33.656 6.048 1.00 46.44 275 LYS A N 1
ATOM 2147 C CA . LYS A 1 275 ? 3.217 33.431 5.708 1.00 46.44 275 LYS A CA 1
ATOM 2148 C C . LYS A 1 275 ? 3.665 32.148 6.398 1.00 46.44 275 LYS A C 1
ATOM 2150 O O . LYS A 1 275 ? 3.878 32.137 7.606 1.00 46.44 275 LYS A O 1
ATOM 2155 N N . LYS A 1 276 ? 3.823 31.078 5.615 1.00 48.72 276 LYS A N 1
ATOM 2156 C CA . LYS A 1 276 ? 4.580 29.887 6.017 1.00 48.72 276 LYS A CA 1
ATOM 2157 C C . LYS A 1 276 ? 5.922 30.355 6.584 1.00 48.72 276 LYS A C 1
ATOM 2159 O O . LYS A 1 276 ? 6.685 31.027 5.886 1.00 48.72 276 LYS A O 1
ATOM 2164 N N . LEU A 1 277 ? 6.171 30.064 7.859 1.00 50.00 277 LEU A N 1
ATOM 2165 C CA . LEU A 1 277 ? 7.441 30.376 8.500 1.00 50.00 277 LEU A CA 1
ATOM 2166 C C . LEU A 1 277 ? 8.524 29.595 7.756 1.00 50.00 277 LEU A C 1
ATOM 2168 O O . LEU A 1 277 ? 8.468 28.371 7.669 1.00 50.00 277 LEU A O 1
ATOM 2172 N N . GLY A 1 278 ? 9.471 30.316 7.154 1.00 50.06 278 GLY A N 1
ATOM 2173 C CA . GLY A 1 278 ? 10.614 29.690 6.501 1.00 50.06 278 GLY A CA 1
ATOM 2174 C C . GLY A 1 278 ? 11.428 28.850 7.497 1.00 50.06 278 GLY A C 1
ATOM 2175 O O . GLY A 1 278 ? 11.242 28.962 8.703 1.00 50.06 278 GLY A O 1
ATOM 2176 N N . PRO A 1 279 ? 12.378 28.035 7.032 1.00 51.56 279 PRO A N 1
ATOM 2177 C CA . PRO A 1 279 ? 13.182 27.165 7.898 1.00 51.56 279 PRO A CA 1
ATOM 2178 C C . PRO A 1 279 ? 14.062 27.903 8.936 1.00 51.56 279 PRO A C 1
ATOM 2180 O O . PRO A 1 279 ? 14.591 27.276 9.849 1.00 51.56 279 PRO A O 1
ATOM 2183 N N . GLY A 1 280 ? 14.205 29.232 8.848 1.00 57.12 280 GLY A N 1
ATOM 2184 C CA . GLY A 1 280 ? 15.064 30.033 9.735 1.00 57.12 280 GLY A CA 1
ATOM 2185 C C . GLY A 1 280 ? 14.665 30.010 11.224 1.00 57.12 280 GLY A C 1
ATOM 2186 O O . GLY A 1 280 ? 15.505 29.677 12.059 1.00 57.12 280 GLY A O 1
ATOM 2187 N N . PRO A 1 281 ? 13.410 30.333 11.590 1.00 71.12 281 PRO A N 1
ATOM 2188 C CA . PRO A 1 281 ? 12.943 30.277 12.978 1.00 71.12 281 PRO A CA 1
ATOM 2189 C C . PRO A 1 281 ? 13.036 28.897 13.643 1.00 71.12 281 PRO A C 1
ATOM 2191 O O . PRO A 1 281 ? 13.317 28.824 14.838 1.00 71.12 281 PRO A O 1
ATOM 2194 N N . ILE A 1 282 ? 12.867 27.810 12.882 1.00 65.81 282 ILE A N 1
ATOM 2195 C CA . ILE A 1 282 ? 12.912 26.436 13.414 1.00 65.81 282 ILE A CA 1
ATOM 2196 C C . ILE A 1 282 ? 14.324 26.101 13.920 1.00 65.81 282 ILE A C 1
ATOM 2198 O O . ILE A 1 282 ? 14.479 25.573 15.020 1.00 65.81 282 ILE A O 1
ATOM 2202 N N . VAL A 1 283 ? 15.369 26.499 13.186 1.00 70.88 283 VAL A N 1
ATOM 2203 C CA . VAL A 1 283 ? 16.771 26.269 13.591 1.00 70.88 283 VAL A CA 1
ATOM 2204 C C . VAL A 1 283 ? 17.121 27.013 14.888 1.00 70.88 283 VAL A C 1
ATOM 2206 O O . VAL A 1 283 ? 17.877 26.499 15.715 1.00 70.88 283 VAL A O 1
ATOM 2209 N N . GLY A 1 284 ? 16.537 28.194 15.114 1.00 75.62 284 GLY A N 1
ATOM 2210 C CA . GLY A 1 284 ? 16.767 28.979 16.330 1.00 75.62 284 GLY A CA 1
ATOM 2211 C C . GLY A 1 284 ? 16.264 28.291 17.604 1.00 75.62 284 GLY A C 1
ATOM 2212 O O . GLY A 1 284 ? 16.950 28.311 18.628 1.00 75.62 284 GLY A O 1
ATOM 2213 N N . ILE A 1 285 ? 15.102 27.635 17.530 1.00 80.12 285 ILE A N 1
ATOM 2214 C CA . ILE A 1 285 ? 14.492 26.936 18.673 1.00 80.12 285 ILE A CA 1
ATOM 2215 C C . ILE A 1 285 ? 15.336 25.719 19.072 1.00 80.12 285 ILE A C 1
ATOM 2217 O O . ILE A 1 285 ? 15.603 25.507 20.256 1.00 80.12 285 ILE A O 1
ATOM 2221 N N . VAL A 1 286 ? 15.840 24.965 18.089 1.00 80.56 286 VAL A N 1
ATOM 2222 C CA . VAL A 1 286 ? 16.652 23.762 18.340 1.00 80.56 286 VAL A CA 1
ATOM 2223 C C . VAL A 1 286 ? 17.957 24.106 19.068 1.00 80.56 286 VAL A C 1
ATOM 2225 O O . VAL A 1 286 ? 18.320 23.439 20.039 1.00 80.56 286 VAL A O 1
ATOM 2228 N N . ILE A 1 287 ? 18.640 25.187 18.671 1.00 85.19 287 ILE A N 1
ATOM 2229 C CA . ILE A 1 287 ? 19.887 25.624 19.323 1.00 85.19 287 ILE A CA 1
ATOM 2230 C C . ILE A 1 287 ? 19.630 26.051 20.778 1.00 85.19 287 ILE A C 1
ATOM 2232 O O . ILE A 1 287 ? 20.417 25.711 21.667 1.00 85.19 287 ILE A O 1
ATOM 2236 N N . ALA A 1 288 ? 18.518 26.742 21.050 1.00 86.88 288 ALA A N 1
ATOM 2237 C CA . ALA A 1 288 ? 18.156 27.153 22.405 1.00 86.88 288 ALA A CA 1
ATOM 2238 C C . ALA A 1 288 ? 17.916 25.944 23.329 1.00 86.88 288 ALA A C 1
ATOM 2240 O O . ALA A 1 288 ? 18.417 25.923 24.456 1.00 86.88 288 ALA A O 1
ATOM 2241 N N . CYS A 1 289 ? 17.230 24.904 22.843 1.00 87.94 289 CYS A N 1
ATOM 2242 C CA . CYS A 1 289 ? 16.997 23.677 23.607 1.00 87.94 289 CYS A CA 1
ATOM 2243 C C . CYS A 1 289 ? 18.301 22.955 23.980 1.00 87.94 289 CYS A C 1
ATOM 2245 O O . CYS A 1 289 ? 18.453 22.524 25.125 1.00 87.94 289 CYS A O 1
ATOM 2247 N N . ILE A 1 290 ? 19.272 22.874 23.063 1.00 90.12 290 ILE A N 1
ATOM 2248 C CA . ILE A 1 290 ? 20.566 22.218 23.326 1.00 90.12 290 ILE A CA 1
ATOM 2249 C C . ILE A 1 290 ? 21.318 22.920 24.466 1.00 90.12 290 ILE A C 1
ATOM 2251 O O . ILE A 1 290 ? 21.847 22.258 25.362 1.00 90.12 290 ILE A O 1
ATOM 2255 N N . ILE A 1 291 ? 21.324 24.257 24.486 1.00 91.81 291 ILE A N 1
ATOM 2256 C CA . ILE A 1 291 ? 22.003 25.037 25.534 1.00 91.81 291 ILE A CA 1
ATOM 2257 C C . ILE A 1 291 ? 21.367 24.786 26.910 1.00 91.81 291 ILE A C 1
ATOM 2259 O O . ILE A 1 291 ? 22.084 24.627 27.902 1.00 91.81 291 ILE A O 1
ATOM 2263 N N . VAL A 1 292 ? 20.035 24.692 26.979 1.00 94.44 292 VAL A N 1
ATOM 2264 C CA . VAL A 1 292 ? 19.317 24.420 28.235 1.00 94.44 292 VAL A CA 1
ATOM 2265 C C . VAL A 1 292 ? 19.657 23.030 28.775 1.00 94.44 292 VAL A C 1
ATOM 2267 O O . VAL A 1 292 ? 19.956 22.895 29.962 1.00 94.44 292 VAL A O 1
ATOM 2270 N N . VAL A 1 293 ? 19.693 22.005 27.918 1.00 92.44 293 VAL A N 1
ATOM 2271 C CA . VAL A 1 293 ? 20.045 20.635 28.334 1.00 92.44 293 VAL A CA 1
ATOM 2272 C C . VAL A 1 293 ? 21.470 20.578 28.893 1.00 92.44 293 VAL A C 1
ATOM 2274 O O . VAL A 1 293 ? 21.691 20.000 29.959 1.00 92.44 293 VAL A O 1
ATOM 2277 N N . VAL A 1 294 ? 22.432 21.238 28.239 1.00 92.00 294 VAL A N 1
ATOM 2278 C CA . VAL A 1 294 ? 23.819 21.314 28.729 1.00 92.00 294 VAL A CA 1
ATOM 2279 C C . VAL A 1 294 ? 23.888 22.004 30.097 1.00 92.00 294 VAL A C 1
ATOM 2281 O O . VAL A 1 294 ? 24.564 21.505 30.999 1.00 92.00 294 VAL A O 1
ATOM 2284 N N . ALA A 1 295 ? 23.155 23.104 30.298 1.00 94.50 295 ALA A N 1
ATOM 2285 C CA . ALA A 1 295 ? 23.112 23.806 31.581 1.00 94.50 295 ALA A CA 1
ATOM 2286 C C . ALA A 1 295 ? 22.532 22.936 32.713 1.00 94.50 295 ALA A C 1
ATOM 2288 O O . ALA A 1 295 ? 23.078 22.920 33.821 1.00 94.50 295 ALA A O 1
ATOM 2289 N N . VAL A 1 296 ? 21.474 22.165 32.434 1.00 95.06 296 VAL A N 1
ATOM 2290 C CA . VAL A 1 296 ? 20.869 21.236 33.403 1.00 95.06 296 VAL A CA 1
ATOM 2291 C C . VAL A 1 296 ? 21.853 20.132 33.790 1.00 95.06 296 VAL A C 1
ATOM 2293 O O . VAL A 1 296 ? 22.036 19.872 34.980 1.00 95.06 296 VAL A O 1
ATOM 2296 N N . ILE A 1 297 ? 22.548 19.527 32.820 1.00 94.06 297 ILE A N 1
ATOM 2297 C CA . ILE A 1 297 ? 23.551 18.482 33.085 1.00 94.06 297 ILE A CA 1
ATOM 2298 C C . ILE A 1 297 ? 24.676 19.028 33.973 1.00 94.06 297 ILE A C 1
ATOM 2300 O O . ILE A 1 297 ? 25.034 18.401 34.974 1.00 94.06 297 ILE A O 1
ATOM 2304 N N . VAL A 1 298 ? 25.203 20.217 33.662 1.00 94.56 298 VAL A N 1
ATOM 2305 C CA . VAL A 1 298 ? 26.241 20.867 34.479 1.00 94.56 298 VAL A CA 1
ATOM 2306 C C . VAL A 1 298 ? 25.728 21.146 35.896 1.00 94.56 298 VAL A C 1
ATOM 2308 O O . VAL A 1 298 ? 26.439 20.867 36.864 1.00 94.56 298 VAL A O 1
ATOM 2311 N N . GLY A 1 299 ? 24.487 21.620 36.038 1.00 94.62 299 GLY A N 1
ATOM 2312 C CA . GLY A 1 299 ? 23.849 21.856 37.334 1.00 94.62 299 GLY A CA 1
ATOM 2313 C C . GLY A 1 299 ? 23.727 20.584 38.179 1.00 94.62 299 GLY A C 1
ATOM 2314 O O . GLY A 1 299 ? 24.123 20.575 39.348 1.00 94.62 299 GLY A O 1
ATOM 2315 N N . VAL A 1 300 ? 23.259 19.484 37.583 1.00 93.81 300 VAL A N 1
ATOM 2316 C CA . VAL A 1 300 ? 23.125 18.184 38.261 1.00 93.81 300 VAL A CA 1
ATOM 2317 C C . VAL A 1 300 ? 24.492 17.648 38.692 1.00 93.81 300 VAL A C 1
ATOM 2319 O O . VAL A 1 300 ? 24.664 17.260 39.850 1.00 93.81 300 VAL A O 1
ATOM 2322 N N . VAL A 1 301 ? 25.495 17.687 37.809 1.00 93.12 301 VAL A N 1
ATOM 2323 C CA . VAL A 1 301 ? 26.861 17.234 38.126 1.00 93.12 301 VAL A CA 1
ATOM 2324 C C . VAL A 1 301 ? 27.477 18.070 39.251 1.00 93.12 301 VAL A C 1
ATOM 2326 O O . VAL A 1 301 ? 28.137 17.518 40.137 1.00 93.12 301 VAL A O 1
ATOM 2329 N N . PHE A 1 302 ? 27.247 19.385 39.262 1.00 92.62 302 PHE A N 1
ATOM 2330 C CA . PHE A 1 302 ? 27.755 20.273 40.306 1.00 92.62 302 PHE A CA 1
ATOM 2331 C C . PHE A 1 302 ? 27.111 19.985 41.671 1.00 92.62 302 PHE A C 1
ATOM 2333 O O . PHE A 1 302 ? 27.814 19.893 42.681 1.00 92.62 302 PHE A O 1
ATOM 2340 N N . ILE A 1 303 ? 25.792 19.766 41.707 1.00 90.25 303 ILE A N 1
ATOM 2341 C CA . ILE A 1 303 ? 25.056 19.425 42.935 1.00 90.25 303 ILE A CA 1
ATOM 2342 C C . ILE A 1 303 ? 25.492 18.059 43.481 1.00 90.25 303 ILE A C 1
ATOM 2344 O O . ILE A 1 303 ? 25.746 17.930 44.682 1.00 90.25 303 ILE A O 1
ATOM 2348 N N . LEU A 1 304 ? 25.639 17.050 42.616 1.00 86.69 304 LEU A N 1
ATOM 2349 C CA . LEU A 1 304 ? 26.091 15.714 43.017 1.00 86.69 304 LEU A CA 1
ATOM 2350 C C . LEU A 1 304 ? 27.533 15.733 43.542 1.00 86.69 304 LEU A C 1
ATOM 2352 O O . LEU A 1 304 ? 27.822 15.139 44.582 1.00 86.69 304 LEU A O 1
ATOM 2356 N N . LYS A 1 305 ? 28.437 16.481 42.890 1.00 84.31 305 LYS A N 1
ATOM 2357 C CA . LYS A 1 305 ? 29.811 16.657 43.388 1.00 84.31 305 LYS A CA 1
ATOM 2358 C C . LYS A 1 305 ? 29.865 17.390 44.728 1.00 84.31 305 LYS A C 1
ATOM 2360 O O . LYS A 1 305 ? 30.731 17.066 45.540 1.00 84.31 305 LYS A O 1
ATOM 2365 N N . ARG A 1 306 ? 28.967 18.349 44.979 1.00 81.19 306 ARG A N 1
ATOM 2366 C CA . ARG A 1 306 ? 28.892 19.049 46.270 1.00 81.19 306 ARG A CA 1
ATOM 2367 C C . ARG A 1 306 ? 28.433 18.111 47.389 1.00 81.19 306 ARG A C 1
ATOM 2369 O O . ARG A 1 306 ? 29.120 18.028 48.401 1.00 81.19 306 ARG A O 1
ATOM 2376 N N . LYS A 1 307 ? 27.367 17.329 47.173 1.00 78.25 307 LYS A N 1
ATOM 2377 C CA . LYS A 1 307 ? 26.864 16.361 48.169 1.00 78.25 307 LYS A CA 1
ATOM 2378 C C . LYS A 1 307 ? 27.904 15.310 48.580 1.00 78.25 307 LYS A C 1
ATOM 2380 O O . LYS A 1 307 ? 27.986 14.963 49.753 1.00 78.25 307 LYS A O 1
ATOM 2385 N N . ASN A 1 308 ? 28.744 14.851 47.652 1.00 73.19 308 ASN A N 1
ATOM 2386 C CA . ASN A 1 308 ? 29.772 13.850 47.967 1.00 73.19 308 ASN A CA 1
ATOM 2387 C C . ASN A 1 308 ? 30.946 14.398 48.798 1.00 73.19 308 ASN A C 1
ATOM 2389 O O . ASN A 1 308 ? 31.652 13.615 49.431 1.00 73.19 308 ASN A O 1
ATOM 2393 N N . ARG A 1 309 ? 31.171 15.719 48.826 1.00 70.44 309 ARG A N 1
ATOM 2394 C CA . ARG A 1 309 ? 32.208 16.323 49.681 1.00 70.44 309 ARG A CA 1
ATOM 2395 C C . ARG A 1 309 ? 31.770 16.419 51.140 1.00 70.44 309 ARG A C 1
ATOM 2397 O O . ARG A 1 309 ? 32.598 16.196 52.017 1.00 70.44 309 ARG A O 1
ATOM 2404 N N . ASP A 1 310 ? 30.484 16.657 51.381 1.00 66.50 310 ASP A N 1
ATOM 2405 C CA . ASP A 1 310 ? 29.923 16.734 52.734 1.00 66.50 310 ASP A CA 1
ATOM 2406 C C . ASP A 1 310 ? 29.814 15.340 53.388 1.00 66.50 310 ASP A C 1
ATOM 2408 O O . ASP A 1 310 ? 29.952 15.199 54.600 1.00 66.50 310 ASP A O 1
ATOM 2412 N N . ALA A 1 311 ? 29.659 14.279 52.585 1.00 62.53 311 ALA A N 1
ATOM 2413 C CA . ALA A 1 311 ? 29.685 12.899 53.077 1.00 62.53 311 ALA A CA 1
ATOM 2414 C C . ALA A 1 311 ? 31.096 12.421 53.482 1.00 62.53 311 ALA A C 1
ATOM 2416 O O . ALA A 1 311 ? 31.227 11.572 54.361 1.00 62.53 311 ALA A O 1
ATOM 2417 N N . LEU A 1 312 ? 32.160 12.968 52.876 1.00 60.16 312 LEU A N 1
ATOM 2418 C CA . LEU A 1 312 ? 33.543 12.580 53.184 1.00 60.16 312 LEU A CA 1
ATOM 2419 C C . LEU A 1 312 ? 34.126 13.305 54.410 1.00 60.16 312 LEU A C 1
ATOM 2421 O O . LEU A 1 312 ? 35.076 12.807 55.012 1.00 60.16 312 LEU A O 1
ATOM 2425 N N . SER A 1 313 ? 33.587 14.468 54.786 1.00 58.19 313 SER A N 1
ATOM 2426 C CA . SER A 1 313 ? 34.048 15.242 55.949 1.00 58.19 313 SER A CA 1
ATOM 2427 C C . SER A 1 313 ? 33.407 14.811 57.272 1.00 58.19 313 SER A C 1
ATOM 2429 O O . SER A 1 313 ? 33.971 15.100 58.320 1.00 58.19 313 SER A O 1
ATOM 2431 N N . SER A 1 314 ? 32.292 14.069 57.244 1.00 55.91 314 SER A N 1
ATOM 2432 C CA . SER A 1 314 ? 31.644 13.516 58.448 1.00 55.91 314 SER A CA 1
ATOM 2433 C C . SER A 1 314 ? 32.201 12.148 58.890 1.00 55.91 314 SER A C 1
ATOM 2435 O O . SER A 1 314 ? 31.659 11.538 59.809 1.00 55.91 314 SER A O 1
ATOM 2437 N N . SER A 1 315 ? 33.260 11.652 58.236 1.00 53.72 315 SER A N 1
ATOM 2438 C CA . SER A 1 315 ? 33.912 10.363 58.528 1.00 53.72 315 SER A CA 1
ATOM 2439 C C . SER A 1 315 ? 35.329 10.518 59.115 1.00 53.72 315 SER A C 1
ATOM 2441 O O . SER A 1 315 ? 36.159 9.615 58.970 1.00 53.72 315 SER A O 1
ATOM 2443 N N . LYS A 1 316 ? 35.633 11.651 59.756 1.00 48.56 316 LYS A N 1
ATOM 2444 C CA . LYS A 1 316 ? 36.874 11.858 60.516 1.00 48.56 316 LYS A CA 1
ATOM 2445 C C . LYS A 1 316 ? 36.585 12.274 61.945 1.00 48.56 316 LYS A C 1
ATOM 2447 O O . LYS A 1 316 ? 35.662 13.095 62.125 1.00 48.56 316 LYS A O 1
#

Sequence (316 aa):
MIDFSKLPQKVMVHLIGLDNFEFISKRSGKENAKGKSNRKDLKVSNSQEFGIQGDDNNKLSQLTTYWGKINFEGNVKVSDIRFIESEISNDKITFESKLVVMDPETIRSFKSEQLVSPCESFIVLIPDEIAEGNATFKKETLVVGTDVGVLEFNPKVFSKNEIGIITSATSFKASIDQGVEKIEYPFSVTVEASLEEEIKLEFIGDNWKDLKDKFSMKMNVPNQEKVTIEKRPENVELEISSGDQGQSTGDITEDITGDNTDNDKSEDGGDGQGKKLGPGPIVGIVIACIIVVVAVIVGVVFILKRKNRDALSSSK